Protein AF-A0A816HDE4-F1 (afdb_monomer)

Mean predicted aligned error: 4.44 Å

Organism: Adineta ricciae (NCBI:txid249248)

Nearest PDB structures (foldseek):
  5jp0-assembly2_B  TM=9.283E-01  e=1.964E-22  Bacteroides ovatus
  8va3-assembly1_A  TM=9.161E-01  e=1.238E-22  metagenome
  8xrv-assembly1_B  TM=8.661E-01  e=8.991E-16  Cellulosimicrobium
  5z87-assembly1_B  TM=8.320E-01  e=1.511E-15  Aurantiacibacter marinus
  8xrt-assembly2_B  TM=8.459E-01  e=3.800E-15  Cellulosimicrobium

Sequence (309 aa):
MLEYFLPPFEESVRAGAVSVMINSGEVNGIPGHANYHLLTEVLKEQYGFQGFTVSDWEDIKRLHERDQTAETPKEAVRQAVMAGVDMSMVPFDYSFYNLTLQCVNDNIIPISRIDDAVRRILRVKFALGLFDGNTAWPDTSAIETFNKSEYHQTNLRAACEGITLLKNQNDVLPLDVNQITETKKLVITGPTSNVLTSLNGGWSYTWQGNDQSIYPQNLITKTILESFRTRLGSSKIDYYNSSTFNQLLDLDNLLNAVQNAGYIIVCLGEQAYTETPGNIDDLTLDEAQLQLVEAIRNRTQVPIITVLV

Foldseek 3Di:
DVPPPCPVVLVCQVVPDAEAEFDLDDDPLHGRLLALCVQPVVNCNVSVRLAAYEYPEQSLQCCVVPSVVAVDSLSSLLSRLNSGHLYYHYPPDPVSVVSVVVCPVVVSDPVVSNVSSVNNHVVVCVVQVCVVPPRVDDDPCCVVVPPDPVVVVVVVVVVVVPDDDPDQPPNCPPPPLVLQDLQAAEEEEEAQQFAVLQVVAAPCPDRQSQDRPPPDPPDPDGGNQRVCCVPNNPSRYHYDHQAHQAGGHDCPVVLVNLARHSAYEYEHEDGHGHDPVPDDPDPDGHVRSVVSVVSSVVRYPHYYHYHYD

Radius of gyration: 26.47 Å; Cα contacts (8 Å, |Δi|>4): 437; chains: 1; bounding box: 59×47×69 Å

Structure (mmCIF, N/CA/C/O backbone):
data_AF-A0A816HDE4-F1
#
_entry.id   AF-A0A816HDE4-F1
#
loop_
_atom_site.group_PDB
_atom_site.id
_atom_site.type_symbol
_atom_site.label_atom_id
_atom_site.label_alt_id
_atom_site.label_comp_id
_atom_site.label_asym_id
_atom_site.label_entity_id
_atom_site.label_seq_id
_atom_site.pdbx_PDB_ins_code
_atom_site.Cartn_x
_atom_site.Cartn_y
_atom_site.Cartn_z
_atom_site.occupancy
_atom_site.B_iso_or_equiv
_atom_site.auth_seq_id
_atom_site.auth_comp_id
_atom_site.auth_asym_id
_atom_site.auth_atom_id
_atom_site.pdbx_PDB_model_num
ATOM 1 N N . MET A 1 1 ? -6.998 -9.972 -19.128 1.00 88.19 1 MET A N 1
ATOM 2 C CA . MET A 1 1 ? -6.039 -8.847 -19.196 1.00 88.19 1 MET A CA 1
ATOM 3 C C . MET A 1 1 ? -6.709 -7.569 -19.694 1.00 88.19 1 MET A C 1
ATOM 5 O O . MET A 1 1 ? -6.961 -6.703 -18.869 1.00 88.19 1 MET A O 1
ATOM 9 N N . LEU A 1 2 ? -7.069 -7.478 -20.984 1.00 87.50 2 LEU A N 1
ATOM 10 C CA . LEU A 1 2 ? -7.605 -6.249 -21.599 1.00 87.50 2 LEU A CA 1
ATOM 11 C C . LEU A 1 2 ? -8.914 -5.731 -20.975 1.00 87.50 2 LEU A C 1
ATOM 13 O O . LEU A 1 2 ? -9.066 -4.532 -20.818 1.00 87.50 2 LEU A O 1
ATOM 17 N N . GLU A 1 3 ? -9.839 -6.619 -20.601 1.00 90.94 3 GLU A N 1
ATOM 18 C CA . GLU A 1 3 ? -11.172 -6.224 -20.105 1.00 90.94 3 GLU A CA 1
ATOM 19 C C . GLU A 1 3 ? -11.189 -5.792 -18.629 1.00 90.94 3 GLU A C 1
ATOM 21 O O . GLU A 1 3 ? -11.984 -4.942 -18.251 1.00 90.94 3 GLU A O 1
ATOM 26 N N . TYR A 1 4 ? -10.308 -6.353 -17.794 1.00 92.50 4 TYR A N 1
ATOM 27 C CA . TYR A 1 4 ? -10.382 -6.194 -16.333 1.00 92.50 4 TYR A CA 1
ATOM 28 C C . TYR A 1 4 ? -9.229 -5.383 -15.736 1.00 92.50 4 TYR A C 1
ATOM 30 O O . TYR A 1 4 ? -9.441 -4.645 -14.781 1.00 92.50 4 TYR A O 1
ATOM 38 N N . PHE A 1 5 ? -8.012 -5.510 -16.275 1.00 93.50 5 PHE A N 1
ATOM 39 C CA . PHE A 1 5 ? -6.812 -4.943 -15.644 1.00 93.50 5 PHE A CA 1
ATOM 40 C C . PHE A 1 5 ? -6.283 -3.703 -16.360 1.00 93.50 5 PHE A C 1
ATOM 42 O O . PHE A 1 5 ? -5.807 -2.784 -15.703 1.00 93.50 5 PHE A O 1
ATOM 49 N N . LEU A 1 6 ? -6.361 -3.659 -17.693 1.00 95.25 6 LEU A N 1
ATOM 50 C CA . LEU A 1 6 ? -5.857 -2.526 -18.473 1.00 95.25 6 LEU A CA 1
ATOM 51 C C . LEU A 1 6 ? -6.779 -1.296 -18.591 1.00 95.25 6 LEU A C 1
ATOM 53 O O . LEU A 1 6 ? -6.216 -0.227 -18.829 1.00 95.25 6 LEU A O 1
ATOM 57 N N . PRO A 1 7 ? -8.118 -1.350 -18.398 1.00 97.31 7 PRO A N 1
ATOM 58 C CA . PRO A 1 7 ? -8.947 -0.155 -18.577 1.00 97.31 7 PRO A CA 1
ATOM 59 C C . PRO A 1 7 ? -8.509 1.054 -17.728 1.00 97.31 7 PRO A C 1
ATOM 61 O O . PRO A 1 7 ? -8.429 2.150 -18.279 1.00 97.31 7 PRO A O 1
ATOM 64 N N . PRO A 1 8 ? -8.121 0.906 -16.441 1.00 97.56 8 PRO A N 1
ATOM 65 C CA . PRO A 1 8 ? -7.603 2.037 -15.667 1.00 97.56 8 PRO A CA 1
ATOM 66 C C . PRO A 1 8 ? -6.312 2.647 -16.239 1.00 97.56 8 PRO A C 1
ATOM 68 O O . PRO A 1 8 ? -6.097 3.854 -16.117 1.00 97.56 8 PRO A O 1
ATOM 71 N N . PHE A 1 9 ? -5.455 1.844 -16.880 1.00 97.19 9 PHE A N 1
ATOM 72 C CA . PHE A 1 9 ? -4.230 2.330 -17.521 1.00 97.19 9 PHE A CA 1
ATOM 73 C C . PHE A 1 9 ? -4.543 3.099 -18.802 1.00 97.19 9 PHE A C 1
ATOM 75 O O . PHE A 1 9 ? -3.989 4.176 -19.007 1.00 97.19 9 PHE A O 1
ATOM 82 N N . GLU A 1 10 ? -5.451 2.588 -19.636 1.00 97.75 10 GLU A N 1
ATOM 83 C CA . GLU A 1 10 ? -5.907 3.291 -20.838 1.00 97.75 10 GLU A CA 1
ATOM 84 C C . GLU A 1 10 ? -6.499 4.662 -20.490 1.00 97.75 10 GLU A C 1
ATOM 86 O O . GLU A 1 10 ? -6.111 5.675 -21.073 1.00 97.75 10 GLU A O 1
ATOM 91 N N . GLU A 1 11 ? -7.379 4.715 -19.487 1.00 98.19 11 GLU A N 1
ATOM 92 C CA . GLU A 1 11 ? -7.981 5.971 -19.036 1.00 98.19 11 GLU A CA 1
ATOM 93 C C . GLU A 1 11 ? -6.944 6.926 -18.430 1.00 98.19 11 GLU A C 1
ATOM 95 O O . GLU A 1 11 ? -6.992 8.128 -18.685 1.00 98.19 11 GLU A O 1
ATOM 100 N N . SER A 1 12 ? -5.942 6.411 -17.712 1.00 97.94 12 SER A N 1
ATOM 101 C CA . SER A 1 12 ? -4.837 7.232 -17.196 1.00 97.94 12 SER A CA 1
ATOM 102 C C . SER A 1 12 ? -3.991 7.832 -18.324 1.00 97.94 12 SER A C 1
ATOM 104 O O . SER A 1 12 ? -3.610 9.002 -18.263 1.00 97.94 12 SER A O 1
ATOM 106 N N . VAL A 1 13 ? -3.728 7.064 -19.387 1.00 98.06 13 VAL A N 1
ATOM 107 C CA . VAL A 1 13 ? -3.036 7.566 -20.584 1.00 98.06 13 VAL A CA 1
ATOM 108 C C . VAL A 1 13 ? -3.870 8.649 -21.267 1.00 98.06 13 VAL A C 1
ATOM 110 O O . VAL A 1 13 ? -3.335 9.716 -21.572 1.00 98.06 13 VAL A O 1
ATOM 113 N N . ARG A 1 14 ? -5.179 8.427 -21.446 1.00 97.75 14 ARG A N 1
ATOM 114 C CA . ARG A 1 14 ? -6.107 9.423 -22.012 1.00 97.75 14 ARG A CA 1
ATOM 115 C C . ARG A 1 14 ? -6.182 10.697 -21.167 1.00 97.75 14 ARG A C 1
ATOM 117 O O . ARG A 1 14 ? -6.276 11.786 -21.726 1.00 97.75 14 ARG A O 1
ATOM 124 N N . ALA A 1 15 ? -6.089 10.573 -19.843 1.00 98.19 15 ALA A N 1
ATOM 125 C CA . ALA A 1 15 ? -6.053 11.693 -18.905 1.00 98.19 15 ALA A CA 1
ATOM 126 C C . ALA A 1 15 ? -4.708 12.449 -18.889 1.00 98.19 15 ALA A C 1
ATOM 128 O O . ALA A 1 15 ? -4.612 13.507 -18.269 1.00 98.19 15 ALA A O 1
ATOM 129 N N . GLY A 1 16 ? -3.679 11.944 -19.580 1.00 97.12 16 GLY A N 1
ATOM 130 C CA . GLY A 1 16 ? -2.384 12.609 -19.715 1.00 97.12 16 GLY A CA 1
ATOM 131 C C . GLY A 1 16 ? -1.327 12.165 -18.705 1.00 97.12 16 GLY A C 1
ATOM 132 O O . GLY A 1 16 ? -0.420 12.942 -18.406 1.00 97.12 16 GLY A O 1
ATOM 133 N N . ALA A 1 17 ? -1.406 10.934 -18.185 1.00 97.88 17 ALA A N 1
ATOM 134 C CA . ALA A 1 17 ? -0.322 10.356 -17.394 1.00 97.88 17 ALA A CA 1
ATOM 135 C C . ALA A 1 17 ? 1.020 10.452 -18.146 1.00 97.88 17 ALA A C 1
ATOM 137 O O . ALA A 1 17 ? 1.105 10.202 -19.350 1.00 97.88 17 ALA A O 1
ATOM 138 N N . VAL A 1 18 ? 2.082 10.823 -17.425 1.00 97.56 18 VAL A N 1
ATOM 139 C CA . VAL A 1 18 ? 3.405 11.118 -18.011 1.00 97.56 18 VAL A CA 1
ATOM 140 C C . VAL A 1 18 ? 4.436 10.011 -17.786 1.00 97.56 18 VAL A C 1
ATOM 142 O O . VAL A 1 18 ? 5.464 9.980 -18.464 1.00 97.56 18 VAL A O 1
ATOM 145 N N . SER A 1 19 ? 4.162 9.081 -16.875 1.00 98.12 19 SER A N 1
ATOM 146 C CA . SER A 1 19 ? 4.988 7.903 -16.628 1.00 98.12 19 SER A CA 1
ATOM 147 C C . SER A 1 19 ? 4.126 6.687 -16.298 1.00 98.12 19 SER A C 1
ATOM 149 O O . SER A 1 19 ? 3.006 6.822 -15.806 1.00 98.12 19 SER A O 1
ATOM 151 N N . VAL A 1 20 ? 4.656 5.497 -16.584 1.00 98.44 20 VAL A N 1
ATOM 152 C CA . VAL A 1 20 ? 4.061 4.210 -16.196 1.00 98.44 20 VAL A CA 1
ATOM 153 C C . VAL A 1 20 ? 5.155 3.339 -15.592 1.00 98.44 20 VAL A C 1
ATOM 155 O O . VAL A 1 20 ? 6.203 3.150 -16.210 1.00 98.44 20 VAL A O 1
ATOM 158 N N . MET A 1 21 ? 4.915 2.819 -14.391 1.00 98.44 21 MET A N 1
ATOM 159 C CA . MET A 1 21 ? 5.783 1.828 -13.759 1.00 98.44 21 MET A CA 1
ATOM 160 C C . MET A 1 21 ? 5.352 0.422 -14.173 1.00 98.44 21 MET A C 1
ATOM 162 O O . MET A 1 21 ? 4.159 0.133 -14.273 1.00 98.44 21 MET A O 1
ATOM 166 N N . ILE A 1 22 ? 6.326 -0.433 -14.459 1.00 98.31 22 ILE A N 1
ATOM 167 C CA . ILE A 1 22 ? 6.086 -1.771 -15.001 1.00 98.31 22 ILE A CA 1
ATOM 168 C C . ILE A 1 22 ? 5.953 -2.781 -13.862 1.00 98.31 22 ILE A C 1
ATOM 170 O O . ILE A 1 22 ? 6.808 -2.827 -12.988 1.00 98.31 22 ILE A O 1
ATOM 174 N N . ASN A 1 23 ? 4.912 -3.616 -13.921 1.00 96.62 23 ASN A N 1
ATOM 175 C CA . ASN A 1 23 ? 4.665 -4.710 -12.978 1.00 96.62 23 ASN A CA 1
ATOM 176 C C . ASN A 1 23 ? 5.865 -5.675 -12.875 1.00 96.62 23 ASN A C 1
ATOM 178 O O . ASN A 1 23 ? 6.261 -6.248 -13.890 1.00 96.62 23 ASN A O 1
ATOM 182 N N . SER A 1 24 ? 6.365 -5.917 -11.657 1.00 97.25 24 SER A N 1
ATOM 183 C CA . SER A 1 24 ? 7.424 -6.895 -11.359 1.00 97.25 24 SER A CA 1
ATOM 184 C C . SER A 1 24 ? 7.050 -8.351 -11.621 1.00 97.25 24 SER A C 1
ATOM 186 O O . SER A 1 24 ? 7.939 -9.196 -11.687 1.00 97.25 24 SER A O 1
ATOM 188 N N . GLY A 1 25 ? 5.758 -8.674 -11.690 1.00 96.31 25 GLY A N 1
ATOM 189 C CA . GLY A 1 25 ? 5.272 -10.030 -11.936 1.00 96.31 25 GLY A CA 1
ATOM 190 C C . GLY A 1 25 ? 5.308 -10.445 -13.412 1.00 96.31 25 GLY A C 1
ATOM 191 O O . GLY A 1 25 ? 5.823 -9.742 -14.284 1.00 96.31 25 GLY A O 1
ATOM 192 N N . GLU A 1 26 ? 4.699 -11.592 -13.703 1.00 95.88 26 GLU A N 1
ATOM 193 C CA . GLU A 1 26 ? 4.562 -12.126 -15.059 1.00 95.88 26 GLU A CA 1
ATOM 194 C C . GLU A 1 26 ? 3.102 -12.257 -15.500 1.00 95.88 26 GLU A C 1
ATOM 196 O O . GLU A 1 26 ? 2.179 -12.373 -14.693 1.00 95.88 26 GLU A O 1
ATOM 201 N N . VAL A 1 27 ? 2.892 -12.253 -16.815 1.00 95.69 27 VAL A N 1
ATOM 202 C CA . VAL A 1 27 ? 1.591 -12.497 -17.443 1.00 95.69 27 VAL A CA 1
ATOM 203 C C . VAL A 1 27 ? 1.762 -13.648 -18.422 1.00 95.69 27 VAL A C 1
ATOM 205 O O . VAL A 1 27 ? 2.458 -13.507 -19.424 1.00 95.69 27 VAL A O 1
ATOM 208 N N . ASN A 1 28 ? 1.131 -14.788 -18.127 1.00 94.12 28 ASN A N 1
ATOM 209 C CA . ASN A 1 28 ? 1.257 -16.032 -18.898 1.00 94.12 28 ASN A CA 1
ATOM 210 C C . ASN A 1 28 ? 2.722 -16.472 -19.106 1.00 94.12 28 ASN A C 1
ATOM 212 O O . ASN A 1 28 ? 3.104 -16.834 -20.218 1.00 94.12 28 ASN A O 1
ATOM 216 N N . GLY A 1 29 ? 3.543 -16.412 -18.050 1.00 95.19 29 GLY A N 1
ATOM 217 C CA . GLY A 1 29 ? 4.958 -16.801 -18.103 1.00 95.19 29 GLY A CA 1
ATOM 218 C C . GLY A 1 29 ? 5.892 -15.769 -18.748 1.00 95.19 29 GLY A C 1
ATOM 219 O O . GLY A 1 29 ? 7.053 -16.077 -19.003 1.00 95.19 29 GLY A O 1
ATOM 220 N N . ILE A 1 30 ? 5.398 -14.565 -19.071 1.00 97.88 30 ILE A N 1
ATOM 221 C CA . ILE A 1 30 ? 6.212 -13.473 -19.622 1.00 97.88 30 ILE A CA 1
ATOM 222 C C . ILE A 1 30 ? 6.342 -12.374 -18.560 1.00 97.88 30 ILE A C 1
ATOM 224 O O . ILE A 1 30 ? 5.340 -11.698 -18.284 1.00 97.88 30 ILE A O 1
ATOM 228 N N . PRO A 1 31 ? 7.541 -12.151 -17.989 1.00 98.25 31 PRO A N 1
ATOM 229 C CA . PRO A 1 31 ? 7.791 -11.050 -17.063 1.00 98.25 31 PRO A CA 1
ATOM 230 C C . PRO A 1 31 ? 7.394 -9.701 -17.664 1.00 98.25 31 PRO A C 1
ATOM 232 O O . PRO A 1 31 ? 7.650 -9.449 -18.846 1.00 98.25 31 PRO A O 1
ATOM 235 N N . GLY A 1 32 ? 6.800 -8.814 -16.860 1.00 97.81 32 GLY A N 1
ATOM 236 C CA . GLY A 1 32 ? 6.313 -7.508 -17.319 1.00 97.81 32 GLY A CA 1
ATOM 237 C C . GLY A 1 32 ? 7.379 -6.706 -18.067 1.00 97.81 32 GLY A C 1
ATOM 238 O O . GLY A 1 32 ? 7.115 -6.160 -19.137 1.00 97.81 32 GLY A O 1
ATOM 239 N N . HIS A 1 33 ? 8.613 -6.726 -17.565 1.00 98.44 33 HIS A N 1
ATOM 240 C CA . HIS A 1 33 ? 9.750 -6.005 -18.140 1.00 98.44 33 HIS A CA 1
ATOM 241 C C . HIS A 1 33 ? 10.260 -6.591 -19.455 1.00 98.44 33 HIS A C 1
ATOM 243 O O . HIS A 1 33 ? 10.929 -5.874 -20.185 1.00 98.44 33 HIS A O 1
ATOM 249 N N . ALA A 1 34 ? 9.920 -7.836 -19.797 1.00 98.44 34 ALA A N 1
ATOM 250 C CA . ALA A 1 34 ? 10.225 -8.453 -21.092 1.00 98.44 34 ALA A CA 1
ATOM 251 C C . ALA A 1 34 ? 9.009 -8.477 -22.045 1.00 98.44 34 ALA A C 1
ATOM 253 O O . ALA A 1 34 ? 9.104 -8.957 -23.177 1.00 98.44 34 ALA A O 1
ATOM 254 N N . ASN A 1 35 ? 7.853 -7.960 -21.615 1.00 98.44 35 ASN A N 1
ATOM 255 C CA . ASN A 1 35 ? 6.593 -8.101 -22.338 1.00 98.44 35 ASN A CA 1
ATOM 256 C C . ASN A 1 35 ? 6.396 -7.002 -23.398 1.00 98.44 35 ASN A C 1
ATOM 258 O O . ASN A 1 35 ? 5.719 -5.998 -23.167 1.00 98.44 35 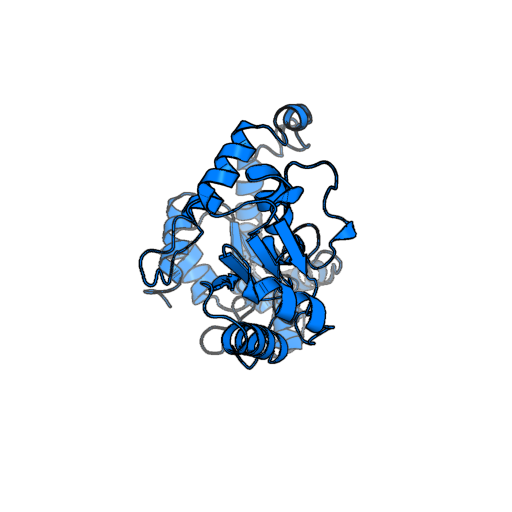ASN A O 1
ATOM 262 N N . TYR A 1 36 ? 6.971 -7.209 -24.588 1.00 98.62 36 TYR A N 1
ATOM 263 C CA . TYR A 1 36 ? 6.856 -6.280 -25.723 1.00 98.62 36 TYR A CA 1
ATOM 264 C C . TYR A 1 36 ? 5.406 -5.963 -26.110 1.00 98.62 36 TYR A C 1
ATOM 266 O O . TYR A 1 36 ? 5.081 -4.809 -26.389 1.00 98.62 36 TYR A O 1
ATOM 274 N N . HIS A 1 37 ? 4.530 -6.969 -26.074 1.00 98.06 37 HIS A N 1
ATOM 275 C CA . HIS A 1 37 ? 3.120 -6.799 -26.408 1.00 98.06 37 HIS A CA 1
ATOM 276 C C . HIS A 1 37 ? 2.456 -5.755 -25.503 1.00 98.06 37 HIS A C 1
ATOM 278 O O . HIS A 1 37 ? 1.853 -4.800 -25.982 1.00 98.06 37 HIS A O 1
ATOM 284 N N . LEU A 1 38 ? 2.611 -5.877 -24.181 1.00 98.00 38 LEU A N 1
ATOM 285 C CA . LEU A 1 38 ? 1.987 -4.935 -23.250 1.00 98.00 38 LEU A CA 1
ATOM 286 C C . LEU A 1 38 ? 2.665 -3.559 -23.262 1.00 98.00 38 LEU A C 1
ATOM 288 O O . LEU A 1 38 ? 1.978 -2.538 -23.242 1.00 98.00 38 LEU A O 1
ATOM 292 N N . LEU A 1 39 ? 3.999 -3.520 -23.290 1.00 98.50 39 LEU A N 1
ATOM 293 C CA . LEU A 1 39 ? 4.752 -2.271 -23.152 1.00 98.50 39 LEU A CA 1
ATOM 294 C C . LEU A 1 39 ? 4.795 -1.439 -24.435 1.00 98.50 39 LEU A C 1
ATOM 296 O O . LEU A 1 39 ? 4.765 -0.209 -24.363 1.00 98.50 39 LEU A O 1
ATOM 300 N N . THR A 1 40 ? 4.888 -2.082 -25.596 1.00 98.69 40 THR A N 1
ATOM 301 C CA . THR A 1 40 ? 5.007 -1.392 -26.881 1.00 98.69 40 THR A CA 1
ATOM 302 C C . THR A 1 40 ? 3.691 -1.424 -27.644 1.00 98.69 40 THR A C 1
ATOM 304 O O . THR A 1 40 ? 3.096 -0.362 -27.828 1.00 98.69 40 THR A O 1
ATOM 307 N N . GLU A 1 41 ? 3.196 -2.603 -28.022 1.00 98.50 41 GLU A N 1
ATOM 308 C CA . GLU A 1 41 ? 2.017 -2.710 -28.899 1.00 98.50 41 GLU A CA 1
ATOM 309 C C . GLU A 1 41 ? 0.752 -2.153 -28.226 1.00 98.50 41 GLU A C 1
ATOM 311 O O . GLU A 1 41 ? 0.003 -1.386 -28.826 1.00 98.50 41 GLU A O 1
ATOM 316 N N . VAL A 1 42 ? 0.525 -2.469 -26.949 1.00 98.25 42 VAL A N 1
ATOM 317 C CA . VAL A 1 42 ? -0.660 -1.990 -26.226 1.00 98.25 42 VAL A CA 1
ATOM 318 C C . VAL A 1 42 ? -0.441 -0.579 -25.675 1.00 98.25 42 VAL A C 1
ATOM 320 O O . VAL A 1 42 ? -1.145 0.355 -26.053 1.00 98.25 42 VAL A O 1
ATOM 323 N N . LEU A 1 43 ? 0.537 -0.383 -24.786 1.00 98.44 43 LEU A N 1
ATOM 324 C CA . LEU A 1 43 ? 0.690 0.898 -24.092 1.00 98.44 43 LEU A CA 1
ATOM 325 C C . LEU A 1 43 ? 1.109 2.039 -25.035 1.00 98.44 43 LEU A C 1
ATOM 327 O O . LEU A 1 43 ? 0.492 3.106 -25.036 1.00 98.44 43 LEU A O 1
ATOM 331 N N . LYS A 1 44 ? 2.176 1.853 -25.818 1.00 98.44 44 LYS A N 1
ATOM 332 C CA . LYS A 1 44 ? 2.756 2.936 -26.628 1.00 98.44 44 LYS A CA 1
ATOM 333 C C . LYS A 1 44 ? 2.029 3.132 -27.952 1.00 98.44 44 LYS A C 1
ATOM 335 O O . LYS A 1 44 ? 1.837 4.281 -28.347 1.00 98.44 44 LYS A O 1
ATOM 340 N N . GLU A 1 45 ? 1.655 2.050 -28.625 1.00 98.44 45 GLU A N 1
ATOM 341 C CA . GLU A 1 45 ? 1.049 2.104 -29.957 1.00 98.44 45 GLU A CA 1
ATOM 342 C C . GLU A 1 45 ? -0.476 2.201 -29.875 1.00 98.44 45 GLU A C 1
ATOM 344 O O . GLU A 1 45 ? -1.034 3.216 -30.291 1.00 98.44 45 GLU A O 1
ATOM 349 N N . GLN A 1 46 ? -1.155 1.209 -29.290 1.00 98.12 46 GLN A N 1
ATOM 350 C CA . GLN A 1 46 ? -2.620 1.175 -29.237 1.00 98.12 46 GLN A CA 1
ATOM 351 C C . GLN A 1 46 ? -3.208 2.306 -28.380 1.00 98.12 46 GLN A C 1
ATOM 353 O O . GLN A 1 46 ? -4.123 2.994 -28.829 1.00 98.12 46 GLN A O 1
ATOM 358 N N . TYR A 1 47 ? -2.697 2.525 -27.164 1.00 98.19 47 TYR A N 1
ATOM 359 C CA . TYR A 1 47 ? -3.166 3.611 -26.289 1.00 98.19 47 TYR A CA 1
ATOM 360 C C . TYR A 1 47 ? -2.498 4.956 -26.587 1.00 98.19 47 TYR A C 1
ATOM 362 O O . TYR A 1 47 ? -2.909 5.985 -26.052 1.00 98.19 47 TYR A O 1
ATOM 370 N N . GLY A 1 48 ? -1.474 4.973 -27.444 1.00 98.12 48 GLY A N 1
ATOM 371 C CA . GLY A 1 48 ? -0.791 6.197 -27.843 1.00 98.12 48 GLY A CA 1
ATOM 372 C C . GLY A 1 48 ? -0.012 6.869 -26.711 1.00 98.12 48 GLY A C 1
ATOM 373 O O . GLY A 1 48 ? 0.194 8.083 -26.767 1.00 98.12 48 GLY A O 1
ATOM 374 N N . PHE A 1 49 ? 0.430 6.129 -25.686 1.00 98.62 49 PHE A N 1
ATOM 375 C CA . PHE A 1 49 ? 1.153 6.697 -24.549 1.00 98.62 49 PHE A CA 1
ATOM 376 C C . PHE A 1 49 ? 2.414 7.453 -24.989 1.00 98.62 49 PHE A C 1
ATOM 378 O O . PHE A 1 49 ? 3.330 6.899 -25.606 1.00 98.62 49 PHE A O 1
ATOM 385 N N . GLN A 1 50 ? 2.472 8.740 -24.640 1.00 97.56 50 GLN A N 1
ATOM 386 C CA . GLN A 1 50 ? 3.544 9.659 -25.037 1.00 97.56 50 GLN A CA 1
ATOM 387 C C . GLN A 1 50 ? 4.605 9.891 -23.951 1.00 97.56 50 GLN A C 1
ATOM 389 O O . GLN A 1 50 ? 5.631 10.516 -24.236 1.00 97.56 50 GLN A O 1
ATOM 394 N N . GLY A 1 51 ? 4.361 9.415 -22.728 1.00 98.31 51 GLY A N 1
ATOM 395 C CA . GLY A 1 51 ? 5.317 9.460 -21.627 1.00 98.31 51 GLY A CA 1
ATOM 396 C C . GLY A 1 51 ? 6.410 8.398 -21.749 1.00 98.31 51 GLY A C 1
ATOM 397 O O . GLY A 1 51 ? 6.648 7.840 -22.829 1.00 98.31 51 GLY A O 1
ATOM 398 N N . PHE A 1 52 ? 7.075 8.111 -20.631 1.00 98.81 52 PHE A N 1
ATOM 399 C CA . PHE A 1 52 ? 8.098 7.068 -20.544 1.00 98.81 52 PHE A CA 1
ATOM 400 C C . PHE A 1 52 ? 7.704 5.974 -19.549 1.00 98.81 52 PHE A C 1
ATOM 402 O O . PHE A 1 52 ? 7.012 6.214 -18.561 1.00 98.81 52 PHE A O 1
ATOM 409 N N . THR A 1 53 ? 8.154 4.759 -19.819 1.00 98.75 53 THR A N 1
ATOM 410 C CA . THR A 1 53 ? 8.036 3.628 -18.903 1.00 98.75 53 THR A CA 1
ATOM 411 C C . THR A 1 53 ? 9.259 3.554 -17.999 1.00 98.75 53 THR A C 1
ATOM 413 O O . THR A 1 53 ? 10.389 3.792 -18.435 1.00 98.75 53 THR A O 1
ATOM 416 N N . VAL A 1 54 ? 9.047 3.216 -16.736 1.00 98.62 54 VAL A N 1
ATOM 417 C CA . VAL A 1 54 ? 10.115 2.993 -15.763 1.00 98.62 54 VAL A CA 1
ATOM 418 C C . VAL A 1 54 ? 9.985 1.585 -15.201 1.00 98.62 54 VAL A C 1
ATOM 420 O O . VAL A 1 54 ? 8.873 1.120 -14.947 1.00 98.62 54 VAL A O 1
ATOM 423 N N . SER A 1 55 ? 11.101 0.875 -15.046 1.00 98.06 55 SER A N 1
ATOM 424 C CA . SER A 1 55 ? 11.070 -0.392 -14.317 1.00 98.06 55 SER A CA 1
ATOM 425 C C . SER A 1 55 ? 10.660 -0.141 -12.864 1.00 98.06 55 SER A C 1
ATOM 427 O O . SER A 1 55 ? 10.982 0.908 -12.311 1.00 98.06 55 SER A O 1
ATOM 429 N N . ASP A 1 56 ? 10.015 -1.108 -12.223 1.00 96.69 56 ASP A N 1
ATOM 430 C CA . ASP A 1 56 ? 10.042 -1.182 -10.763 1.00 96.69 56 ASP A CA 1
ATOM 431 C C . ASP A 1 56 ? 11.437 -1.655 -10.269 1.00 96.69 56 ASP A C 1
ATOM 433 O O . ASP A 1 56 ? 12.380 -1.817 -11.068 1.00 96.69 56 ASP A O 1
ATOM 437 N N . TRP A 1 57 ? 11.603 -1.779 -8.954 1.00 94.00 57 TRP A N 1
ATOM 438 C CA . TRP A 1 57 ? 12.874 -1.884 -8.245 1.00 94.00 57 TRP A CA 1
ATOM 439 C C . TRP A 1 57 ? 13.723 -3.074 -8.704 1.00 94.00 57 TRP A C 1
ATOM 441 O O . TRP A 1 57 ? 13.463 -4.233 -8.373 1.00 94.00 57 TRP A O 1
ATOM 451 N N . GLU A 1 58 ? 14.798 -2.764 -9.437 1.00 94.00 58 GLU A N 1
ATOM 452 C CA . GLU A 1 58 ? 15.786 -3.722 -9.942 1.00 94.00 58 GLU A CA 1
ATOM 453 C C . GLU A 1 58 ? 15.241 -4.833 -10.859 1.00 94.00 58 GLU A C 1
ATOM 455 O O . GLU A 1 58 ? 15.922 -5.825 -11.120 1.00 94.00 58 GLU A O 1
ATOM 460 N N . ASP A 1 59 ? 14.041 -4.696 -11.414 1.00 96.00 59 ASP A N 1
ATOM 461 C CA . ASP A 1 59 ? 13.426 -5.817 -12.133 1.00 96.00 59 ASP A CA 1
ATOM 462 C C . ASP A 1 59 ? 14.135 -6.205 -13.437 1.00 96.00 59 ASP A C 1
ATOM 464 O O . ASP A 1 59 ? 14.039 -7.351 -13.870 1.00 96.00 59 ASP A O 1
ATOM 468 N N . ILE A 1 60 ? 14.931 -5.312 -14.039 1.00 96.88 60 ILE A N 1
ATOM 469 C CA . ILE A 1 60 ? 15.727 -5.681 -15.220 1.00 96.88 60 ILE A CA 1
ATOM 470 C C . ILE A 1 60 ? 16.731 -6.783 -14.868 1.00 96.88 60 ILE A C 1
ATOM 472 O O . ILE A 1 60 ? 16.835 -7.749 -15.613 1.00 96.88 60 ILE A O 1
ATOM 476 N N . LYS A 1 61 ? 17.441 -6.709 -13.732 1.00 94.62 61 LYS A N 1
ATOM 477 C CA . LYS A 1 61 ? 18.363 -7.795 -13.342 1.00 94.62 61 LYS A CA 1
ATOM 478 C C . LYS A 1 61 ? 17.612 -9.070 -12.939 1.00 94.62 61 LYS A C 1
ATOM 480 O O . LYS A 1 61 ? 18.120 -10.170 -13.151 1.00 94.62 61 LYS A O 1
ATOM 485 N N . ARG A 1 62 ? 16.379 -8.943 -12.436 1.00 95.50 62 ARG A N 1
ATOM 486 C CA . ARG A 1 62 ? 15.547 -10.084 -12.025 1.00 95.50 62 ARG A CA 1
ATOM 487 C C . ARG A 1 62 ? 15.095 -10.956 -13.194 1.00 95.50 62 ARG A C 1
ATOM 489 O O . ARG A 1 62 ? 14.909 -12.149 -12.973 1.00 95.50 62 ARG A O 1
ATOM 496 N N . LEU A 1 63 ? 15.060 -10.437 -14.426 1.00 97.94 63 LEU A N 1
ATOM 497 C CA . LEU A 1 63 ? 14.884 -11.272 -15.626 1.00 97.94 63 LEU A CA 1
ATOM 498 C C . LEU A 1 63 ? 15.934 -12.397 -15.713 1.00 97.94 63 LEU A C 1
ATOM 500 O O . LEU A 1 63 ? 15.641 -13.491 -16.193 1.00 97.94 63 LEU A O 1
ATOM 504 N N . HIS A 1 64 ? 17.153 -12.132 -15.229 1.00 97.25 64 HIS A N 1
ATOM 505 C CA . HIS A 1 64 ? 18.223 -13.121 -15.123 1.00 97.25 64 HIS A CA 1
ATOM 506 C C . HIS A 1 64 ? 18.187 -13.872 -13.783 1.00 97.25 64 HIS A C 1
ATOM 508 O O . HIS A 1 64 ? 18.179 -15.099 -13.764 1.00 97.25 64 HIS A O 1
ATOM 514 N N . GLU A 1 65 ? 18.160 -13.143 -12.663 1.00 96.00 65 GLU A N 1
ATOM 515 C CA . GLU A 1 65 ? 18.369 -13.722 -11.326 1.00 96.00 65 GLU A CA 1
ATOM 516 C C . GLU A 1 65 ? 17.161 -14.503 -10.786 1.00 96.00 65 GLU A C 1
ATOM 518 O O . GLU A 1 65 ? 17.343 -15.491 -10.076 1.00 96.00 65 GLU A O 1
ATOM 523 N N . ARG A 1 66 ? 15.938 -14.051 -11.092 1.00 96.50 66 ARG A N 1
ATOM 524 C CA . ARG A 1 66 ? 14.685 -14.576 -10.528 1.00 96.50 66 ARG A CA 1
ATOM 525 C C . ARG A 1 66 ? 13.870 -15.335 -11.568 1.00 96.50 66 ARG A C 1
ATOM 527 O O . ARG A 1 66 ? 13.502 -16.478 -11.329 1.00 96.50 66 ARG A O 1
ATOM 534 N N . ASP A 1 67 ? 13.603 -14.702 -12.708 1.00 97.00 67 ASP A N 1
ATOM 535 C CA . ASP A 1 67 ? 12.678 -15.231 -13.720 1.00 97.00 67 ASP A CA 1
ATOM 536 C C . ASP A 1 67 ? 13.359 -16.220 -14.672 1.00 97.00 67 ASP A C 1
ATOM 538 O O . ASP A 1 67 ? 12.689 -16.980 -15.365 1.00 97.00 67 ASP A O 1
ATOM 542 N N . GLN A 1 68 ? 14.697 -16.200 -14.725 1.00 96.69 68 GLN A N 1
ATOM 543 C CA . GLN A 1 68 ? 15.526 -17.064 -15.574 1.00 96.69 68 GLN A CA 1
ATOM 544 C C . GLN A 1 68 ? 15.138 -17.038 -17.067 1.00 96.69 68 GLN A C 1
ATOM 546 O O . GLN A 1 68 ? 15.355 -18.004 -17.799 1.00 96.69 68 GLN A O 1
ATOM 551 N N . THR A 1 69 ? 14.596 -15.912 -17.539 1.00 97.56 69 THR A N 1
ATOM 552 C CA . THR A 1 69 ? 14.250 -15.680 -18.953 1.00 97.56 69 THR A CA 1
ATOM 553 C C . THR A 1 69 ? 15.423 -15.116 -19.752 1.00 97.56 69 THR A C 1
ATOM 555 O O . THR A 1 69 ? 15.445 -15.203 -20.982 1.00 97.56 69 THR A O 1
ATOM 558 N N . ALA A 1 70 ? 16.432 -14.578 -19.064 1.00 98.06 70 ALA A N 1
ATOM 559 C CA . ALA A 1 70 ? 17.680 -14.111 -19.644 1.00 98.06 70 ALA A CA 1
ATOM 560 C C . ALA A 1 70 ? 18.874 -14.930 -19.134 1.00 98.06 70 ALA A C 1
ATOM 562 O O . ALA A 1 70 ? 19.118 -15.021 -17.933 1.00 98.06 70 ALA A O 1
ATOM 563 N N . GLU A 1 71 ? 19.678 -15.471 -20.052 1.00 97.62 71 GLU A N 1
ATOM 564 C CA . GLU A 1 71 ? 20.870 -16.264 -19.707 1.00 97.62 71 GLU A CA 1
ATOM 565 C C . GLU A 1 71 ? 21.958 -15.423 -19.020 1.00 97.62 71 GLU A C 1
ATOM 567 O O . GLU A 1 71 ? 22.730 -15.931 -18.212 1.00 97.62 71 GLU A O 1
ATOM 572 N N . THR A 1 72 ? 22.015 -14.122 -19.317 1.00 98.19 72 THR A N 1
ATOM 573 C CA . THR A 1 72 ? 23.001 -13.199 -18.745 1.00 98.19 72 THR A CA 1
ATOM 574 C C . THR A 1 72 ? 22.360 -11.859 -18.378 1.00 98.19 72 THR A C 1
ATOM 576 O O . THR A 1 72 ? 21.351 -11.480 -18.979 1.00 98.19 72 THR A O 1
ATOM 579 N N . PRO A 1 73 ? 22.978 -11.058 -17.488 1.00 97.06 73 PRO A N 1
ATOM 580 C CA . PRO A 1 73 ? 22.533 -9.686 -17.233 1.00 97.06 73 PRO A CA 1
ATOM 581 C C . PRO A 1 73 ? 22.485 -8.811 -18.497 1.00 97.06 73 PRO A C 1
ATOM 583 O O . PRO A 1 73 ? 21.616 -7.954 -18.636 1.00 97.06 73 PRO A O 1
ATOM 586 N N . LYS A 1 74 ? 23.391 -9.037 -19.459 1.00 98.12 74 LYS A N 1
ATOM 587 C CA . LYS A 1 74 ? 23.383 -8.330 -20.750 1.00 98.12 74 LYS A CA 1
ATOM 588 C C . LYS A 1 74 ? 22.141 -8.668 -21.572 1.00 98.12 74 LYS A C 1
ATOM 590 O O . LYS A 1 74 ? 21.520 -7.781 -22.153 1.00 98.12 74 LYS A O 1
ATOM 595 N N . GLU A 1 75 ? 21.779 -9.947 -21.597 1.00 98.56 75 GLU A N 1
ATOM 596 C CA . GLU A 1 75 ? 20.569 -10.422 -22.262 1.00 98.56 75 GLU A CA 1
ATOM 597 C C . GLU A 1 75 ? 19.308 -9.875 -21.583 1.00 98.56 75 GLU A C 1
ATOM 599 O O . GLU A 1 75 ? 18.375 -9.462 -22.266 1.00 98.56 75 GLU A O 1
ATOM 604 N N . ALA A 1 76 ? 19.311 -9.754 -20.256 1.00 98.19 76 ALA A N 1
ATOM 605 C CA . ALA A 1 76 ? 18.221 -9.130 -19.514 1.00 98.19 76 ALA A CA 1
ATOM 606 C C . ALA A 1 76 ? 18.021 -7.655 -19.906 1.00 98.19 76 ALA A C 1
ATOM 608 O O . ALA A 1 76 ? 16.903 -7.222 -20.190 1.00 98.19 76 ALA A O 1
ATOM 609 N N . VAL A 1 77 ? 19.116 -6.892 -20.019 1.00 98.25 77 VAL A N 1
ATOM 610 C CA . VAL A 1 77 ? 19.085 -5.510 -20.528 1.00 98.25 77 VAL A CA 1
ATOM 611 C C . VAL A 1 77 ? 18.538 -5.456 -21.952 1.00 98.25 77 VAL A C 1
ATOM 613 O O . VAL A 1 77 ? 17.697 -4.607 -22.250 1.00 98.25 77 VAL A O 1
ATOM 616 N N . ARG A 1 78 ? 18.973 -6.370 -22.830 1.00 98.56 78 ARG A N 1
ATOM 617 C CA . ARG A 1 78 ? 18.447 -6.462 -24.196 1.00 98.56 78 ARG A CA 1
ATOM 618 C C . ARG A 1 78 ? 16.937 -6.682 -24.192 1.00 98.56 78 ARG A C 1
ATOM 620 O O . ARG A 1 78 ? 16.234 -5.929 -24.862 1.00 98.56 78 ARG A O 1
ATOM 627 N N . GLN A 1 79 ? 16.448 -7.684 -23.463 1.00 98.62 79 GLN A N 1
ATOM 628 C CA . GLN A 1 79 ? 15.021 -7.997 -23.388 1.00 98.62 79 GLN A CA 1
ATOM 629 C C . GLN A 1 79 ? 14.216 -6.791 -22.905 1.00 98.62 79 GLN A C 1
ATOM 631 O O . GLN A 1 79 ? 13.283 -6.382 -23.590 1.00 98.62 79 GLN A O 1
ATOM 636 N N . ALA A 1 80 ? 14.637 -6.160 -21.807 1.00 98.56 80 ALA A N 1
ATOM 637 C CA . ALA A 1 80 ? 13.945 -5.012 -21.230 1.00 98.56 80 ALA A CA 1
ATOM 638 C C . ALA A 1 80 ? 13.874 -3.801 -22.175 1.00 98.56 80 ALA A C 1
ATOM 640 O O . ALA A 1 80 ? 12.798 -3.268 -22.465 1.00 98.56 80 ALA A O 1
ATOM 641 N N . VAL A 1 81 ? 15.020 -3.369 -22.705 1.00 98.62 81 VAL A N 1
ATOM 642 C CA . VAL A 1 81 ? 15.084 -2.175 -23.562 1.00 98.62 81 VAL A CA 1
ATOM 643 C C . VAL A 1 81 ? 14.331 -2.394 -24.875 1.00 98.62 81 VAL A C 1
ATOM 645 O O . VAL A 1 81 ? 13.648 -1.480 -25.348 1.00 98.62 81 VAL A O 1
ATOM 648 N N . MET A 1 82 ? 14.417 -3.600 -25.449 1.00 98.75 82 MET A N 1
ATOM 649 C CA . MET A 1 82 ? 13.696 -3.950 -26.675 1.00 98.75 82 MET A CA 1
ATOM 650 C C . MET A 1 82 ? 12.196 -4.144 -26.442 1.00 98.75 82 MET A C 1
ATOM 652 O O . MET A 1 82 ? 11.424 -3.806 -27.333 1.00 98.75 82 MET A O 1
ATOM 656 N N . ALA A 1 83 ? 11.773 -4.621 -25.264 1.00 98.75 83 ALA A N 1
ATOM 657 C CA . ALA A 1 83 ? 10.360 -4.736 -24.897 1.00 98.75 83 ALA A CA 1
ATOM 658 C C . ALA A 1 83 ? 9.675 -3.367 -24.797 1.00 98.75 83 ALA A C 1
ATOM 660 O O . ALA A 1 83 ? 8.487 -3.245 -25.086 1.00 98.75 83 ALA A O 1
ATOM 661 N N . GLY A 1 84 ? 10.430 -2.330 -24.435 1.00 98.56 84 GLY A N 1
ATOM 662 C CA . GLY A 1 84 ? 9.935 -0.960 -24.399 1.00 98.56 84 GLY A CA 1
ATOM 663 C C . GLY A 1 84 ? 10.240 -0.215 -23.110 1.00 98.56 84 GLY A C 1
ATOM 664 O O . GLY A 1 84 ? 9.751 0.902 -22.985 1.00 98.56 84 GLY A O 1
ATOM 665 N N . VAL A 1 85 ? 11.046 -0.766 -22.196 1.00 98.62 85 VAL A N 1
ATOM 666 C CA . VAL A 1 85 ? 11.508 -0.042 -21.003 1.00 98.62 85 VAL A CA 1
ATOM 667 C C . VAL A 1 85 ? 12.292 1.203 -21.432 1.00 98.62 85 VAL A C 1
ATOM 669 O O . VAL A 1 85 ? 13.173 1.121 -22.292 1.00 98.62 85 VAL A O 1
ATOM 672 N N . ASP A 1 86 ? 11.962 2.363 -20.860 1.00 98.62 86 ASP A N 1
ATOM 673 C CA . ASP A 1 86 ? 12.639 3.629 -21.173 1.00 98.62 86 ASP A CA 1
ATOM 674 C C . ASP A 1 86 ? 13.623 4.049 -20.068 1.00 98.62 86 ASP A C 1
ATOM 676 O O . ASP A 1 86 ? 14.681 4.602 -20.365 1.00 98.62 86 ASP A O 1
ATOM 680 N N . MET A 1 87 ? 13.304 3.766 -18.801 1.00 97.94 87 MET A N 1
ATOM 681 C CA . MET A 1 87 ? 14.125 4.107 -17.638 1.00 97.94 87 MET A CA 1
ATOM 682 C C . MET A 1 87 ? 14.292 2.905 -16.700 1.00 97.94 87 MET A C 1
ATOM 684 O O . MET A 1 87 ? 13.320 2.247 -16.340 1.00 97.94 87 MET A O 1
ATOM 688 N N . SER A 1 88 ? 15.530 2.644 -16.280 1.00 96.56 88 SER A N 1
ATOM 689 C CA . SER A 1 88 ? 15.857 1.613 -15.290 1.00 96.56 88 SER A CA 1
ATOM 690 C C . SER A 1 88 ? 15.874 2.211 -13.882 1.00 96.56 88 SER A C 1
ATOM 692 O O . SER A 1 88 ? 16.592 3.182 -13.632 1.00 96.56 88 SER A O 1
ATOM 694 N N . MET A 1 89 ? 15.092 1.638 -12.967 1.00 94.94 89 MET A N 1
ATOM 695 C CA . MET A 1 89 ? 15.076 1.983 -11.547 1.00 94.94 89 MET A CA 1
ATOM 696 C C . MET A 1 89 ? 16.068 1.103 -10.786 1.00 94.94 89 MET A C 1
ATOM 698 O O . MET A 1 89 ? 15.723 0.064 -10.223 1.00 94.94 89 MET A O 1
ATOM 702 N N . VAL A 1 90 ? 17.327 1.537 -10.788 1.00 83.75 90 VAL A N 1
ATOM 703 C CA . VAL A 1 90 ? 18.409 0.920 -10.019 1.00 83.75 90 VAL A CA 1
ATOM 704 C C . VAL A 1 90 ? 19.220 2.038 -9.359 1.00 83.75 90 VAL A C 1
ATOM 706 O O . VAL A 1 90 ? 20.019 2.692 -10.028 1.00 83.75 90 VAL A O 1
ATOM 709 N N . PRO A 1 91 ? 19.014 2.314 -8.062 1.00 66.94 91 PRO A N 1
ATOM 710 C CA . PRO A 1 91 ? 19.629 3.479 -7.428 1.00 66.94 91 PRO A CA 1
ATOM 711 C C . PRO A 1 91 ? 21.100 3.282 -7.035 1.00 66.94 91 PRO A C 1
ATOM 713 O O . PRO A 1 91 ? 21.762 4.263 -6.703 1.00 66.94 91 PRO A O 1
ATOM 716 N N . PHE A 1 92 ? 21.620 2.047 -7.065 1.00 77.50 92 PHE A N 1
ATOM 717 C CA . PHE A 1 92 ? 22.946 1.728 -6.510 1.00 77.50 92 PHE A CA 1
ATOM 718 C C . PHE A 1 92 ? 23.887 0.947 -7.441 1.00 77.50 92 PHE A C 1
ATOM 720 O O . PHE A 1 92 ? 25.088 0.903 -7.177 1.00 77.50 92 PHE A O 1
ATOM 727 N N . ASP A 1 93 ? 23.382 0.365 -8.531 1.00 83.44 93 ASP A N 1
ATOM 728 C CA . ASP A 1 93 ? 24.171 -0.389 -9.511 1.00 83.44 93 ASP A CA 1
ATOM 729 C C . ASP A 1 93 ? 24.125 0.269 -10.902 1.00 83.44 93 ASP A C 1
ATOM 731 O O . ASP A 1 93 ? 23.078 0.419 -11.530 1.00 83.44 93 ASP A O 1
ATOM 735 N N . TYR A 1 94 ? 25.307 0.642 -11.398 1.00 86.62 94 TYR A N 1
ATOM 736 C CA . TYR A 1 94 ? 25.505 1.291 -12.694 1.00 86.62 94 TYR A CA 1
ATOM 737 C C . TYR A 1 94 ? 25.760 0.294 -13.842 1.00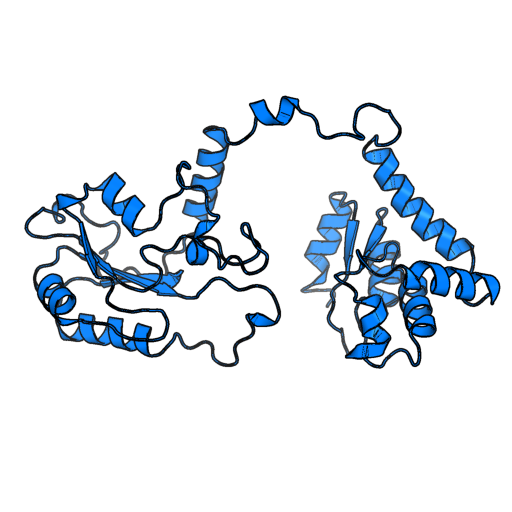 86.62 94 TYR A C 1
ATOM 739 O O . TYR A 1 94 ? 26.035 0.709 -14.972 1.00 86.62 94 TYR A O 1
ATOM 747 N N . SER A 1 95 ? 25.677 -1.019 -13.591 1.00 91.69 95 SER A N 1
ATOM 748 C CA . SER A 1 95 ? 25.885 -2.071 -14.595 1.00 91.69 95 SER A CA 1
ATOM 749 C C . SER A 1 95 ? 24.943 -1.935 -15.794 1.00 91.69 95 SER A C 1
ATOM 751 O O . SER A 1 95 ? 25.382 -2.127 -16.929 1.00 91.69 95 SER A O 1
ATOM 753 N N . PHE A 1 96 ? 23.695 -1.499 -15.573 1.00 94.69 96 PHE A N 1
ATOM 754 C CA . PHE A 1 96 ? 22.702 -1.271 -16.627 1.00 94.69 96 PHE A CA 1
ATOM 755 C C . PHE A 1 96 ? 23.238 -0.372 -17.749 1.00 94.69 96 PHE A C 1
ATOM 757 O O . PHE A 1 96 ? 23.080 -0.692 -18.928 1.00 94.69 96 PHE A O 1
ATOM 764 N N . TYR A 1 97 ? 23.920 0.723 -17.397 1.00 94.31 97 TYR A N 1
ATOM 765 C CA . TYR A 1 97 ? 24.521 1.633 -18.373 1.00 94.31 97 TYR A CA 1
ATOM 766 C C . TYR A 1 97 ? 25.587 0.921 -19.216 1.00 94.31 97 TYR A C 1
ATOM 768 O O . TYR A 1 97 ? 25.526 0.951 -20.446 1.00 94.31 97 TYR A O 1
ATOM 776 N N . ASN A 1 98 ? 26.533 0.240 -18.562 1.00 96.19 98 ASN A N 1
ATOM 777 C CA . ASN A 1 98 ? 27.635 -0.439 -19.246 1.00 96.19 98 ASN A CA 1
ATOM 778 C C . ASN A 1 98 ? 27.120 -1.542 -20.179 1.00 96.19 98 ASN A C 1
ATOM 780 O O . ASN A 1 98 ? 27.587 -1.669 -21.309 1.00 96.19 98 ASN A O 1
ATOM 784 N N . LEU A 1 99 ? 26.138 -2.318 -19.721 1.00 97.62 99 LEU A N 1
ATOM 785 C CA . LEU A 1 99 ? 25.527 -3.394 -20.495 1.00 97.62 99 LEU A CA 1
ATOM 786 C C . LEU A 1 99 ? 24.706 -2.852 -21.671 1.00 97.62 99 LEU A C 1
ATOM 788 O O . LEU A 1 99 ? 24.809 -3.385 -22.774 1.00 97.62 99 LEU A O 1
ATOM 792 N N . THR A 1 100 ? 23.968 -1.755 -21.479 1.00 97.62 100 THR A N 1
ATOM 793 C CA . THR A 1 100 ? 23.240 -1.081 -22.567 1.00 97.62 100 THR A CA 1
ATOM 794 C C . THR A 1 100 ? 24.208 -0.571 -23.634 1.00 97.62 100 THR A C 1
ATOM 796 O O . THR A 1 100 ? 23.996 -0.816 -24.820 1.00 97.62 100 THR A O 1
ATOM 799 N N . LEU A 1 101 ? 25.307 0.076 -23.228 1.00 97.75 101 LEU A N 1
ATOM 800 C CA . LEU A 1 101 ? 26.335 0.565 -24.149 1.00 97.75 101 LEU A CA 1
ATOM 801 C C . LEU A 1 101 ? 26.969 -0.579 -24.951 1.00 97.75 101 LEU A C 1
ATOM 803 O O . LEU A 1 101 ? 27.139 -0.460 -26.163 1.00 97.75 101 LEU A O 1
ATOM 807 N N . GLN A 1 102 ? 27.277 -1.702 -24.299 1.00 98.25 102 GLN A N 1
ATOM 808 C CA . GLN A 1 102 ? 27.769 -2.893 -24.992 1.00 98.25 102 GLN A CA 1
ATOM 809 C C . GLN A 1 102 ? 26.748 -3.427 -26.001 1.00 98.25 102 GLN A C 1
ATOM 811 O O . GLN A 1 102 ? 27.122 -3.740 -27.125 1.00 98.25 102 GLN A O 1
ATOM 816 N N . CYS A 1 103 ? 25.465 -3.506 -25.638 1.00 98.50 103 CYS A 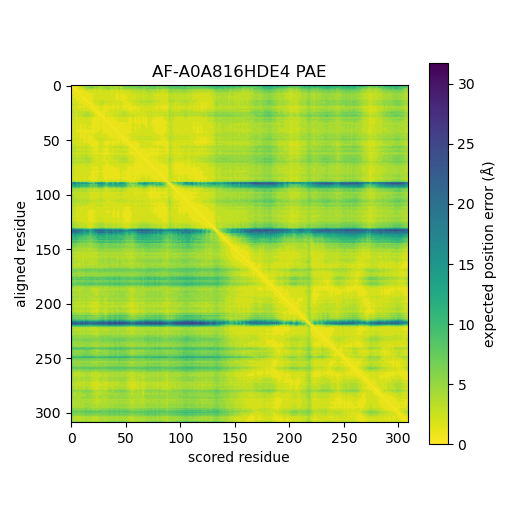N 1
ATOM 817 C CA . CYS A 1 103 ? 24.418 -3.932 -26.566 1.00 98.50 103 CYS A CA 1
ATOM 818 C C . CYS A 1 103 ? 24.307 -3.016 -27.794 1.00 98.50 103 CYS A C 1
ATOM 820 O O . CYS A 1 103 ? 24.057 -3.512 -28.889 1.00 98.50 103 CYS A O 1
ATOM 822 N N . VAL A 1 104 ? 24.505 -1.704 -27.641 1.00 98.38 104 VAL A N 1
ATOM 823 C CA . VAL A 1 104 ? 24.518 -0.764 -28.775 1.00 98.38 104 VAL A CA 1
ATOM 824 C C . VAL A 1 104 ? 25.766 -0.955 -29.640 1.00 98.38 104 VAL A C 1
ATOM 826 O O . VAL A 1 104 ? 25.643 -1.072 -30.856 1.00 98.38 104 VAL A O 1
ATOM 829 N N . ASN A 1 105 ? 26.954 -1.049 -29.033 1.00 98.31 105 ASN A N 1
ATOM 830 C CA . ASN A 1 105 ? 28.216 -1.251 -29.760 1.00 98.31 105 ASN A CA 1
ATOM 831 C C . ASN A 1 105 ? 28.239 -2.571 -30.546 1.00 98.31 105 ASN A C 1
ATOM 833 O O . ASN A 1 105 ? 28.770 -2.625 -31.654 1.00 98.31 105 ASN A O 1
ATOM 837 N N . ASP A 1 106 ? 27.614 -3.612 -29.996 1.00 98.25 106 ASP A N 1
ATOM 838 C CA . ASP A 1 106 ? 27.491 -4.922 -30.635 1.00 98.25 106 ASP A CA 1
ATOM 839 C C . ASP A 1 106 ? 26.326 -4.989 -31.643 1.00 98.25 106 ASP A C 1
ATOM 841 O O . ASP A 1 106 ? 26.070 -6.045 -32.217 1.00 98.25 106 ASP A O 1
ATOM 845 N N . ASN A 1 107 ? 25.618 -3.877 -31.885 1.00 97.69 107 ASN A N 1
ATOM 846 C CA . ASN A 1 107 ? 24.440 -3.774 -32.759 1.00 97.69 107 ASN A CA 1
ATOM 847 C C . ASN A 1 107 ? 23.253 -4.673 -32.350 1.00 97.69 107 ASN A C 1
ATOM 849 O O . ASN A 1 107 ? 22.409 -5.014 -33.177 1.00 97.69 107 ASN A O 1
ATOM 853 N N . ILE A 1 108 ? 23.168 -5.045 -31.071 1.00 98.12 108 ILE A N 1
ATOM 854 C CA . ILE A 1 108 ? 22.071 -5.835 -30.492 1.00 98.12 108 ILE A CA 1
ATOM 855 C C . ILE A 1 108 ? 20.857 -4.932 -30.211 1.00 98.12 108 ILE A C 1
ATOM 857 O O . ILE A 1 108 ? 19.718 -5.325 -30.463 1.00 98.12 108 ILE A O 1
ATOM 861 N N . ILE A 1 109 ? 21.093 -3.718 -29.699 1.00 98.56 109 ILE A N 1
ATOM 862 C CA . ILE A 1 109 ? 20.062 -2.685 -29.521 1.00 98.56 109 ILE A CA 1
ATOM 863 C C . ILE A 1 109 ? 20.328 -1.569 -30.536 1.00 98.56 109 ILE A C 1
ATOM 865 O O . ILE A 1 109 ? 21.405 -0.970 -30.504 1.00 98.56 109 ILE A O 1
ATOM 869 N N . PRO A 1 110 ? 19.373 -1.243 -31.423 1.00 98.38 110 PRO A N 1
ATOM 870 C CA . PRO A 1 110 ? 19.564 -0.167 -32.382 1.00 98.38 110 PRO A CA 1
ATOM 871 C C . PRO A 1 110 ? 19.527 1.198 -31.682 1.00 98.38 110 PRO A C 1
ATOM 873 O O . PRO A 1 110 ? 18.717 1.426 -30.781 1.00 98.38 110 PRO A O 1
ATOM 876 N N . ILE A 1 111 ? 20.349 2.145 -32.152 1.00 98.38 111 ILE A N 1
ATOM 877 C CA . ILE A 1 111 ? 20.397 3.510 -31.597 1.00 98.38 111 ILE A CA 1
ATOM 878 C C . ILE A 1 111 ? 19.025 4.198 -31.625 1.00 98.38 111 ILE A C 1
ATOM 880 O O . ILE A 1 111 ? 18.681 4.930 -30.706 1.00 98.38 111 ILE A O 1
ATOM 884 N N . SER A 1 112 ? 18.182 3.871 -32.610 1.00 98.56 112 SER A N 1
ATOM 885 C CA . SER A 1 112 ? 16.817 4.393 -32.717 1.00 98.56 112 SER A CA 1
ATOM 886 C C . SER A 1 112 ? 15.926 4.024 -31.524 1.00 98.56 112 SER A C 1
ATOM 888 O O . SER A 1 112 ? 15.047 4.808 -31.162 1.00 98.56 112 SER A O 1
ATOM 890 N N . ARG A 1 113 ? 16.154 2.870 -30.875 1.00 98.44 113 ARG A N 1
ATOM 891 C CA . ARG A 1 113 ? 15.440 2.486 -29.645 1.00 98.44 113 ARG A CA 1
ATOM 892 C C . ARG A 1 113 ? 15.887 3.339 -28.457 1.00 98.44 113 ARG A C 1
ATOM 894 O O . ARG A 1 113 ? 15.046 3.750 -27.659 1.00 98.44 113 ARG A O 1
ATOM 901 N N . ILE A 1 114 ? 17.182 3.650 -28.378 1.00 98.56 114 ILE A N 1
ATOM 902 C CA . ILE A 1 114 ? 17.733 4.567 -27.370 1.00 98.56 114 ILE A CA 1
ATOM 903 C C . ILE A 1 114 ? 17.196 5.984 -27.590 1.00 98.56 114 ILE A C 1
ATOM 905 O O . ILE A 1 114 ? 16.726 6.609 -26.643 1.00 98.56 114 ILE A O 1
ATOM 909 N N . ASP A 1 115 ? 17.176 6.461 -28.836 1.00 98.75 115 ASP A N 1
ATOM 910 C CA . ASP A 1 115 ? 16.628 7.773 -29.186 1.00 98.75 115 ASP A CA 1
ATOM 911 C C . ASP A 1 115 ? 15.146 7.898 -28.812 1.00 98.75 115 ASP A C 1
ATOM 913 O O . ASP A 1 115 ? 14.720 8.962 -28.365 1.00 98.75 115 ASP A O 1
ATOM 917 N N . ASP A 1 116 ? 14.339 6.841 -28.976 1.00 98.69 116 ASP A N 1
ATOM 918 C CA . ASP A 1 116 ? 12.944 6.836 -28.516 1.00 98.69 116 ASP A CA 1
ATOM 919 C C . ASP A 1 116 ? 12.831 6.964 -26.993 1.00 98.69 116 ASP A C 1
ATOM 921 O O . ASP A 1 116 ? 12.144 7.868 -26.509 1.00 98.69 116 ASP A O 1
ATOM 925 N N . ALA A 1 117 ? 13.544 6.119 -26.242 1.00 98.69 117 ALA A N 1
ATOM 926 C CA . ALA A 1 117 ? 13.538 6.160 -24.780 1.00 98.69 117 ALA A CA 1
ATOM 927 C C . ALA A 1 117 ? 13.979 7.535 -24.249 1.00 98.69 117 ALA A C 1
ATOM 929 O O . ALA A 1 117 ? 13.289 8.158 -23.437 1.00 98.69 117 ALA A O 1
ATOM 930 N N . VAL A 1 118 ? 15.084 8.069 -24.779 1.00 98.69 118 VAL A N 1
ATOM 931 C CA . VAL A 1 118 ? 15.605 9.390 -24.410 1.00 98.69 118 VAL A CA 1
ATOM 932 C C . VAL A 1 118 ? 14.620 10.496 -24.790 1.00 98.69 118 VAL A C 1
ATOM 934 O O . VAL A 1 118 ? 14.373 11.386 -23.978 1.00 98.69 118 VAL A O 1
ATOM 937 N N . ARG A 1 119 ? 13.997 10.445 -25.975 1.00 98.69 119 ARG A N 1
ATOM 938 C CA . ARG A 1 119 ? 12.995 11.440 -26.397 1.00 98.69 119 ARG A CA 1
ATOM 939 C C . ARG A 1 119 ? 11.791 11.471 -25.459 1.00 98.69 119 ARG A C 1
ATOM 941 O O . ARG A 1 119 ? 11.306 12.559 -25.156 1.00 98.69 119 ARG A O 1
ATOM 948 N N . ARG A 1 120 ? 11.317 10.316 -24.985 1.00 98.69 120 ARG A N 1
ATOM 949 C CA . ARG A 1 120 ? 10.208 10.212 -24.019 1.00 98.69 120 ARG A CA 1
ATOM 950 C C . ARG A 1 120 ? 10.579 10.807 -22.662 1.00 98.69 120 ARG A C 1
ATOM 952 O O . ARG A 1 120 ? 9.827 11.619 -22.126 1.00 98.69 120 ARG A O 1
ATOM 959 N N . ILE A 1 121 ? 11.768 10.486 -22.150 1.00 98.69 121 ILE A N 1
ATOM 960 C CA . ILE A 1 121 ? 12.281 11.047 -20.891 1.00 98.69 121 ILE A CA 1
ATOM 961 C C . ILE A 1 121 ? 12.448 12.566 -21.003 1.00 98.69 121 ILE A C 1
ATOM 963 O O . ILE A 1 121 ? 11.972 13.312 -20.147 1.00 98.69 121 ILE A O 1
ATOM 967 N N . LEU A 1 122 ? 13.105 13.042 -22.065 1.00 98.38 122 LEU A N 1
ATOM 968 C CA . LEU A 1 122 ? 13.323 14.470 -22.281 1.00 98.38 122 LEU A CA 1
ATOM 969 C C . LEU A 1 122 ? 12.001 15.215 -22.442 1.00 98.38 122 LEU A C 1
ATOM 971 O O . LEU A 1 122 ? 11.851 16.275 -21.848 1.00 98.38 122 LEU A O 1
ATOM 975 N N . ARG A 1 123 ? 11.023 14.654 -23.162 1.00 97.81 123 ARG A N 1
ATOM 976 C CA . ARG A 1 123 ? 9.688 15.250 -23.300 1.00 97.81 123 ARG A CA 1
ATOM 977 C C . ARG A 1 123 ? 9.063 15.558 -21.943 1.00 97.81 123 ARG A C 1
ATOM 979 O O . ARG A 1 123 ? 8.601 16.676 -21.747 1.00 97.81 123 ARG A O 1
ATOM 986 N N . VAL A 1 124 ? 9.086 14.605 -21.010 1.00 97.19 124 VAL A N 1
ATOM 987 C CA . VAL A 1 124 ? 8.537 14.821 -19.663 1.00 97.19 124 VAL A CA 1
ATOM 988 C C . VAL A 1 124 ? 9.365 15.845 -18.886 1.00 97.19 124 VAL A C 1
ATOM 990 O O . VAL A 1 124 ? 8.795 16.749 -18.286 1.00 97.19 124 VAL A O 1
ATOM 993 N N . LYS A 1 125 ? 10.702 15.788 -18.954 1.00 95.69 125 LYS A N 1
ATOM 994 C CA . LYS A 1 125 ? 11.567 16.788 -18.298 1.00 95.69 125 LYS A CA 1
ATOM 995 C C . LYS A 1 125 ? 11.327 18.217 -18.810 1.00 95.69 125 LYS A C 1
ATOM 997 O O . LYS A 1 125 ? 11.311 19.144 -18.006 1.00 95.69 125 LYS A O 1
ATOM 1002 N N . PHE A 1 126 ? 11.125 18.393 -20.117 1.00 94.81 126 PHE A N 1
ATOM 1003 C CA . PHE A 1 126 ? 10.766 19.682 -20.716 1.00 94.81 126 PHE A CA 1
ATOM 1004 C C . PHE A 1 126 ? 9.350 20.117 -20.328 1.00 94.81 126 PHE A C 1
ATOM 1006 O O . PHE A 1 126 ? 9.158 21.278 -19.993 1.00 94.81 126 PHE A O 1
ATOM 1013 N N . ALA A 1 127 ? 8.373 19.204 -20.306 1.00 92.62 127 ALA A N 1
ATOM 1014 C CA . ALA A 1 127 ? 7.008 19.516 -19.874 1.00 92.62 127 ALA A CA 1
ATOM 1015 C C . ALA A 1 127 ? 6.935 19.975 -18.404 1.00 92.62 127 ALA A C 1
ATOM 1017 O O . ALA A 1 127 ? 6.084 20.787 -18.058 1.00 92.62 127 ALA A O 1
ATOM 1018 N N . LEU A 1 128 ? 7.847 19.491 -17.554 1.00 91.12 128 LEU A N 1
ATOM 1019 C CA . LEU A 1 128 ? 8.008 19.927 -16.161 1.00 91.12 128 LEU A CA 1
ATOM 1020 C C . LEU A 1 128 ? 8.796 21.248 -16.008 1.00 91.12 128 LEU A C 1
ATOM 1022 O O . LEU A 1 128 ? 8.972 21.735 -14.890 1.00 91.12 128 LEU A O 1
ATOM 1026 N N . GLY A 1 129 ? 9.315 21.818 -17.100 1.00 91.06 129 GLY A N 1
ATOM 1027 C CA . GLY A 1 129 ? 10.099 23.058 -17.080 1.00 91.06 129 GLY A CA 1
ATOM 1028 C C . GLY A 1 129 ? 11.489 22.924 -16.448 1.00 91.06 129 GLY A C 1
ATOM 1029 O O . GLY A 1 129 ? 12.117 23.928 -16.128 1.00 91.06 129 GLY A O 1
ATOM 1030 N N . LEU A 1 130 ? 12.019 21.703 -16.271 1.00 91.94 130 LEU A N 1
ATOM 1031 C CA . LEU A 1 130 ? 13.283 21.480 -15.542 1.00 91.94 130 LEU A CA 1
ATOM 1032 C C . LEU A 1 130 ? 14.504 22.167 -16.185 1.00 91.94 130 LEU A C 1
ATOM 1034 O O . LEU A 1 130 ? 15.545 22.297 -15.544 1.00 91.94 130 LEU A O 1
ATOM 1038 N N . PHE A 1 131 ? 14.388 22.605 -17.441 1.00 91.00 131 PHE A N 1
ATOM 1039 C CA . PHE A 1 131 ? 15.418 23.351 -18.168 1.00 91.00 131 PHE A CA 1
ATOM 1040 C C . PHE A 1 131 ? 15.230 24.879 -18.110 1.00 91.00 131 PHE A C 1
ATOM 1042 O O . PHE A 1 131 ? 16.129 25.607 -18.523 1.00 91.00 131 PHE A O 1
ATOM 1049 N N . ASP A 1 132 ? 14.118 25.370 -17.557 1.00 87.00 132 ASP A N 1
ATOM 1050 C CA . ASP A 1 132 ? 13.756 26.796 -17.529 1.00 87.00 132 ASP A CA 1
ATOM 1051 C C . ASP A 1 132 ? 14.425 27.557 -16.365 1.00 87.00 132 ASP A C 1
ATOM 1053 O O . ASP A 1 132 ? 14.235 28.761 -16.199 1.00 87.00 132 ASP A O 1
ATOM 1057 N N . GLY A 1 133 ? 15.204 26.861 -15.528 1.00 75.56 133 GLY A N 1
ATOM 1058 C CA . GLY A 1 133 ? 15.998 27.431 -14.431 1.00 75.56 133 GLY A CA 1
ATOM 1059 C C . GLY A 1 133 ? 15.236 27.710 -13.128 1.00 75.56 133 GLY A C 1
ATOM 1060 O O . GLY A 1 133 ? 15.874 27.806 -12.083 1.00 75.56 133 GLY A O 1
ATOM 1061 N N . ASN A 1 134 ? 13.898 27.769 -13.160 1.00 69.50 134 ASN A N 1
ATOM 1062 C CA . ASN A 1 134 ? 13.068 28.131 -11.998 1.00 69.50 134 ASN A CA 1
ATOM 1063 C C . ASN A 1 134 ? 12.350 26.951 -11.315 1.00 69.50 134 ASN A C 1
ATOM 1065 O O . ASN A 1 134 ? 11.936 27.096 -10.171 1.00 69.50 134 ASN A O 1
ATOM 1069 N N . THR A 1 135 ? 12.199 25.795 -11.974 1.00 73.31 135 THR A N 1
ATOM 1070 C CA . THR A 1 135 ? 11.460 24.629 -11.428 1.00 73.31 135 THR A CA 1
ATOM 1071 C C . THR A 1 135 ? 12.344 23.412 -11.144 1.00 73.31 135 THR A C 1
ATOM 1073 O O . THR A 1 135 ? 11.857 22.372 -10.707 1.00 73.31 135 THR A O 1
ATOM 1076 N N . ALA A 1 136 ? 13.658 23.525 -11.367 1.00 76.06 136 ALA A N 1
ATOM 1077 C CA . ALA A 1 136 ? 14.615 22.449 -11.098 1.00 76.06 136 ALA A CA 1
ATOM 1078 C C . ALA A 1 136 ? 14.859 22.211 -9.596 1.00 76.06 136 ALA A C 1
ATOM 1080 O O . ALA A 1 136 ? 15.451 21.200 -9.219 1.00 76.06 136 ALA A O 1
ATOM 1081 N N . TRP A 1 137 ? 14.413 23.140 -8.747 1.00 80.69 137 TRP A N 1
ATOM 1082 C CA . TRP A 1 137 ? 14.580 23.096 -7.301 1.00 80.69 137 TRP A CA 1
ATOM 1083 C C . TRP A 1 137 ? 13.217 23.089 -6.608 1.00 80.69 137 TRP A C 1
ATOM 1085 O O . TRP A 1 137 ? 12.277 23.690 -7.133 1.00 80.69 137 TRP A O 1
ATOM 1095 N N . PRO A 1 138 ? 13.098 22.442 -5.434 1.00 81.00 138 PRO A N 1
ATOM 1096 C CA . PRO A 1 138 ? 11.880 22.512 -4.641 1.00 81.00 138 PRO A CA 1
ATOM 1097 C C . PRO A 1 138 ? 11.489 23.966 -4.363 1.00 81.00 138 PRO A C 1
ATOM 1099 O O . PRO A 1 138 ? 12.317 24.759 -3.910 1.00 81.00 138 PRO A O 1
ATOM 1102 N N . ASP A 1 139 ? 10.226 24.300 -4.613 1.00 83.62 139 ASP A N 1
ATOM 1103 C CA . ASP A 1 139 ? 9.667 25.601 -4.262 1.00 83.62 139 ASP A CA 1
ATOM 1104 C C . ASP A 1 139 ? 9.584 25.722 -2.736 1.00 83.62 139 ASP A C 1
ATOM 1106 O O . ASP A 1 139 ? 8.779 25.059 -2.079 1.00 83.62 139 ASP A O 1
ATOM 1110 N N . THR A 1 140 ? 10.432 26.566 -2.153 1.00 86.25 140 THR A N 1
ATOM 1111 C CA . THR A 1 140 ? 10.479 26.756 -0.700 1.00 86.25 140 THR A CA 1
ATOM 1112 C C . THR A 1 140 ? 9.220 27.425 -0.153 1.00 86.25 140 THR A C 1
ATOM 1114 O O . THR A 1 140 ? 8.916 27.243 1.026 1.00 86.25 140 THR A O 1
ATOM 1117 N N . SER A 1 141 ? 8.443 28.130 -0.987 1.00 87.69 141 SER A N 1
ATOM 1118 C CA . SER A 1 141 ? 7.157 28.707 -0.577 1.00 87.69 141 SER A CA 1
ATOM 1119 C C . SER A 1 141 ? 6.097 27.637 -0.290 1.00 87.69 141 SER A C 1
ATOM 1121 O O . SER A 1 141 ? 5.176 27.877 0.489 1.00 87.69 141 SER A O 1
ATOM 1123 N N . ALA A 1 142 ? 6.267 26.411 -0.803 1.00 86.62 142 ALA A N 1
ATOM 1124 C CA . ALA A 1 142 ? 5.378 25.287 -0.509 1.00 86.62 142 ALA A CA 1
ATOM 1125 C C . ALA A 1 142 ? 5.340 24.922 0.989 1.00 86.62 142 ALA A C 1
ATOM 1127 O O . ALA A 1 142 ? 4.379 24.317 1.462 1.00 86.62 142 ALA A O 1
ATOM 1128 N N . ILE A 1 143 ? 6.346 25.328 1.772 1.00 89.06 143 ILE A N 1
ATOM 1129 C CA . ILE A 1 143 ? 6.330 25.174 3.234 1.00 89.06 143 ILE A CA 1
ATOM 1130 C C . ILE A 1 143 ? 5.150 25.942 3.850 1.00 89.06 143 ILE A C 1
ATOM 1132 O O . ILE A 1 143 ? 4.540 25.464 4.803 1.00 89.06 143 ILE A O 1
ATOM 1136 N N . GLU A 1 144 ? 4.780 27.098 3.291 1.00 89.75 144 GLU A N 1
ATOM 1137 C CA . GLU A 1 144 ? 3.661 27.915 3.778 1.00 89.75 144 GLU A CA 1
ATOM 1138 C C . GLU A 1 144 ? 2.298 27.269 3.510 1.00 89.75 144 GLU A C 1
ATOM 1140 O O . GLU A 1 144 ? 1.302 27.591 4.164 1.00 89.75 144 GLU A O 1
ATOM 1145 N N . THR A 1 145 ? 2.230 26.366 2.530 1.00 88.94 145 THR A N 1
ATOM 1146 C CA . THR A 1 145 ? 1.016 25.621 2.196 1.00 88.94 145 THR A CA 1
ATOM 1147 C C . THR A 1 145 ? 0.964 24.245 2.850 1.00 88.94 145 THR A C 1
ATOM 1149 O O . THR A 1 145 ? -0.114 23.666 2.923 1.00 88.94 145 THR A O 1
ATOM 1152 N N . PHE A 1 146 ? 2.068 23.747 3.406 1.00 89.69 146 PHE A N 1
ATOM 1153 C CA . PHE A 1 146 ? 2.136 22.445 4.063 1.00 89.69 146 PHE A CA 1
ATOM 1154 C C . PHE A 1 146 ? 1.270 22.368 5.336 1.00 89.69 146 PHE A C 1
ATOM 1156 O O . PHE A 1 146 ? 1.195 23.309 6.123 1.00 89.69 146 PHE A O 1
ATOM 1163 N N . ASN A 1 147 ? 0.645 21.206 5.568 1.00 87.94 147 ASN A N 1
ATOM 1164 C CA . ASN A 1 147 ? -0.069 20.874 6.812 1.00 87.94 147 ASN A CA 1
ATOM 1165 C C . ASN A 1 147 ? -1.167 21.882 7.229 1.00 87.94 147 ASN A C 1
ATOM 1167 O O . ASN A 1 147 ? -1.357 22.174 8.411 1.00 87.94 147 ASN A O 1
ATOM 1171 N N . LYS A 1 148 ? -1.893 22.439 6.253 1.00 90.44 148 LYS A N 1
ATOM 1172 C CA . LYS A 1 148 ? -3.018 23.348 6.507 1.00 90.44 148 LYS A CA 1
ATOM 1173 C C . LYS A 1 148 ? -4.258 22.616 7.021 1.00 90.44 148 LYS A C 1
ATOM 1175 O O . LYS A 1 148 ? -4.545 21.476 6.654 1.00 90.44 148 LYS A O 1
ATOM 1180 N N . SER A 1 149 ? -5.071 23.330 7.801 1.00 90.12 149 SER A N 1
ATOM 1181 C CA . SER A 1 149 ? -6.349 22.832 8.331 1.00 90.12 149 SER A CA 1
ATOM 1182 C C . SER A 1 149 ? -7.326 22.364 7.245 1.00 90.12 149 SER A C 1
ATOM 1184 O O . SER A 1 149 ? -8.039 21.385 7.451 1.00 90.12 149 SER A O 1
ATOM 1186 N N . GLU A 1 150 ? -7.332 23.004 6.076 1.00 93.88 150 GLU A N 1
ATOM 1187 C CA . GLU A 1 150 ? -8.153 22.603 4.925 1.00 93.88 150 GLU A CA 1
ATOM 1188 C C . GLU A 1 150 ? -7.761 21.221 4.359 1.00 93.88 150 GLU A C 1
ATOM 1190 O O . GLU A 1 150 ? -8.627 20.441 3.950 1.00 93.88 150 GLU A O 1
ATOM 1195 N N . TYR A 1 151 ? -6.475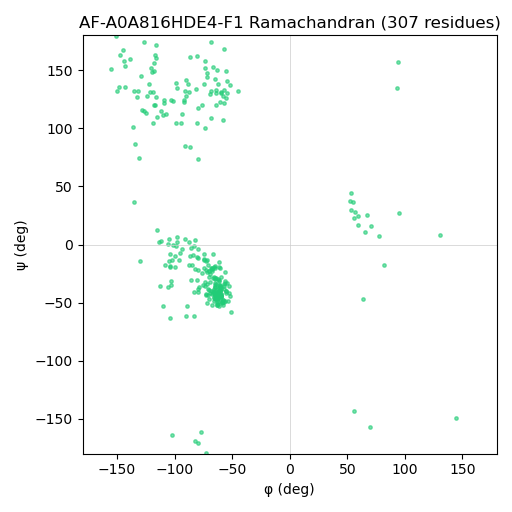 20.854 4.415 1.00 93.00 151 TYR A N 1
ATOM 1196 C CA . TYR A 1 151 ? -6.006 19.525 4.010 1.00 93.00 151 TYR A CA 1
ATOM 1197 C C . TYR A 1 151 ? -6.394 18.472 5.044 1.00 93.00 151 TYR A C 1
ATOM 1199 O O . TYR A 1 151 ? -6.804 17.372 4.679 1.00 93.00 151 TYR A O 1
ATOM 1207 N N . HIS A 1 152 ? -6.377 18.826 6.333 1.00 90.62 152 HIS A N 1
ATOM 1208 C CA . HIS A 1 152 ? -6.896 17.958 7.390 1.00 90.62 152 HIS A CA 1
ATOM 1209 C C . HIS A 1 152 ? -8.392 17.678 7.235 1.00 90.62 152 HIS A C 1
ATOM 1211 O O . HIS A 1 152 ? -8.816 16.545 7.431 1.00 90.62 152 HIS A O 1
ATOM 1217 N N . GLN A 1 153 ? -9.190 18.677 6.849 1.00 93.12 153 GLN A N 1
ATOM 1218 C CA . GLN A 1 153 ? -10.619 18.484 6.579 1.00 93.12 153 GLN A CA 1
ATOM 1219 C C . GLN A 1 153 ? -10.854 17.588 5.362 1.00 93.12 153 GLN A C 1
ATOM 1221 O O . GLN A 1 153 ? -11.724 16.720 5.401 1.00 93.12 153 GLN A O 1
ATOM 1226 N N . THR A 1 154 ? -10.059 17.764 4.304 1.00 95.75 154 THR A N 1
ATOM 1227 C CA . THR A 1 154 ? -10.128 16.910 3.111 1.00 95.75 154 THR A CA 1
ATOM 1228 C C . THR A 1 154 ? -9.772 15.461 3.448 1.00 95.75 154 THR A C 1
ATOM 1230 O O . THR A 1 154 ? -10.525 14.559 3.086 1.00 95.75 154 THR A O 1
ATOM 1233 N N . ASN A 1 155 ? -8.689 15.243 4.205 1.00 93.88 155 ASN A N 1
ATOM 1234 C CA . ASN A 1 155 ? -8.290 13.920 4.687 1.00 93.88 155 ASN A CA 1
ATOM 1235 C C . ASN A 1 155 ? -9.376 13.292 5.576 1.00 93.88 155 ASN A C 1
ATOM 1237 O O . ASN A 1 155 ? -9.787 12.159 5.356 1.00 93.88 155 ASN A O 1
ATOM 1241 N N . LEU A 1 156 ? -9.914 14.055 6.533 1.00 93.25 156 LEU A N 1
ATOM 1242 C CA . LEU A 1 156 ? -10.985 13.583 7.408 1.00 93.25 156 LEU A CA 1
ATOM 1243 C C . LEU A 1 156 ? -12.232 13.172 6.617 1.00 93.25 156 LEU A C 1
ATOM 1245 O O . LEU A 1 156 ? -12.817 12.137 6.915 1.00 93.25 156 LEU A O 1
ATOM 1249 N N . ARG A 1 157 ? -12.635 13.951 5.605 1.00 96.75 157 ARG A N 1
ATOM 1250 C CA . ARG A 1 157 ? -13.774 13.593 4.749 1.00 96.75 157 ARG A CA 1
ATOM 1251 C C . ARG A 1 157 ? -13.512 12.287 4.000 1.00 96.75 157 ARG A C 1
ATOM 1253 O O . ARG A 1 157 ? -14.372 11.415 4.027 1.00 96.75 157 ARG A O 1
ATOM 1260 N N . ALA A 1 158 ? -12.334 12.141 3.392 1.00 97.56 158 ALA A N 1
ATOM 1261 C CA . ALA A 1 158 ? -11.956 10.913 2.697 1.00 97.56 158 ALA A CA 1
ATOM 1262 C C . ALA A 1 158 ? -11.970 9.697 3.641 1.00 97.56 158 ALA A C 1
ATOM 1264 O O . ALA A 1 158 ? -12.548 8.669 3.303 1.00 97.56 158 ALA A O 1
ATOM 1265 N N . ALA A 1 159 ? -11.422 9.834 4.853 1.00 95.31 159 ALA A N 1
ATOM 1266 C CA . ALA A 1 159 ? -11.452 8.780 5.865 1.00 95.31 159 ALA A CA 1
ATOM 1267 C C . ALA A 1 159 ? -12.887 8.425 6.296 1.00 95.31 159 ALA A C 1
ATOM 1269 O O . ALA A 1 159 ? -13.232 7.249 6.374 1.00 95.31 159 ALA A O 1
ATOM 1270 N N . CYS A 1 160 ? -13.750 9.421 6.529 1.00 95.62 160 CYS A N 1
ATOM 1271 C CA . CYS A 1 160 ? -15.153 9.188 6.883 1.00 95.62 160 CYS A CA 1
ATOM 1272 C C . CYS A 1 160 ? -15.932 8.457 5.780 1.00 95.62 160 CYS A C 1
ATOM 1274 O O . CYS A 1 160 ? -16.769 7.618 6.098 1.00 95.62 160 CYS A O 1
ATOM 1276 N N . GLU A 1 161 ? -15.676 8.774 4.508 1.00 97.81 161 GLU A N 1
ATOM 1277 C CA . GLU A 1 161 ? -16.316 8.111 3.362 1.00 97.81 161 GLU A CA 1
ATOM 1278 C C . GLU A 1 161 ? -15.730 6.713 3.087 1.00 97.81 161 GLU A C 1
ATOM 1280 O O . GLU A 1 161 ? -16.424 5.863 2.533 1.00 97.81 161 GLU A O 1
ATOM 1285 N N . GLY A 1 162 ? -14.484 6.452 3.500 1.00 96.81 162 GLY A N 1
ATOM 1286 C CA . GLY A 1 162 ? -13.817 5.154 3.343 1.00 96.81 162 GLY A CA 1
ATOM 1287 C C . GLY A 1 162 ? -14.202 4.093 4.384 1.00 96.81 162 GLY A C 1
ATOM 1288 O O . GLY A 1 162 ? -14.053 2.898 4.127 1.00 96.81 162 GLY A O 1
ATOM 1289 N N . ILE A 1 163 ? -14.719 4.488 5.554 1.00 97.50 163 ILE A N 1
ATOM 1290 C CA . ILE A 1 163 ? -15.139 3.544 6.602 1.00 97.50 163 ILE A CA 1
ATOM 1291 C C . ILE A 1 163 ? -16.482 2.906 6.227 1.00 97.50 163 ILE A C 1
ATOM 1293 O O . ILE A 1 163 ? -17.506 3.580 6.122 1.00 97.50 163 ILE A O 1
ATOM 1297 N N . THR A 1 164 ? -16.500 1.577 6.098 1.00 98.19 164 THR A N 1
ATOM 1298 C CA . THR A 1 164 ? -17.696 0.824 5.696 1.00 98.19 164 THR A CA 1
ATOM 1299 C C . THR A 1 164 ? -18.386 0.164 6.892 1.00 98.19 164 THR A C 1
ATOM 1301 O O . THR A 1 164 ? -17.800 -0.653 7.600 1.00 98.19 164 THR A O 1
ATOM 1304 N N . LEU A 1 165 ? -19.673 0.461 7.094 1.00 98.44 165 LEU A N 1
ATOM 1305 C CA . LEU A 1 165 ? -20.510 -0.223 8.082 1.00 98.44 165 LEU A CA 1
ATOM 1306 C C . LEU A 1 165 ? -21.012 -1.564 7.526 1.00 98.44 165 LEU A C 1
ATOM 1308 O O . LEU A 1 165 ? -21.940 -1.599 6.723 1.00 98.44 165 LEU A O 1
ATOM 1312 N N . LEU A 1 166 ? -20.424 -2.670 7.987 1.00 98.44 166 LEU A N 1
ATOM 1313 C CA . LEU A 1 166 ? -20.768 -4.018 7.506 1.00 98.44 166 LEU A CA 1
ATOM 1314 C C . LEU A 1 166 ? -21.961 -4.650 8.234 1.00 98.44 166 LEU A C 1
ATOM 1316 O O . LEU A 1 166 ? -22.692 -5.456 7.660 1.00 98.44 166 LEU A O 1
ATOM 1320 N N . LYS A 1 167 ? -22.160 -4.317 9.514 1.00 98.31 167 LYS A N 1
ATOM 1321 C CA . LYS A 1 167 ? -23.219 -4.897 10.346 1.00 98.31 167 LYS A CA 1
ATOM 1322 C C . LYS A 1 167 ? -23.680 -3.899 11.404 1.00 98.31 167 LYS A C 1
ATOM 1324 O O . LYS A 1 167 ? -22.860 -3.355 12.133 1.00 98.31 167 LYS A O 1
ATOM 1329 N N . ASN A 1 168 ? -24.995 -3.729 11.536 1.00 98.25 168 ASN A N 1
ATOM 1330 C CA . ASN A 1 168 ? -25.616 -2.959 12.615 1.00 98.25 168 ASN A CA 1
ATOM 1331 C C . ASN A 1 168 ? -26.794 -3.745 13.200 1.00 98.25 168 ASN A C 1
ATOM 1333 O O . ASN A 1 168 ? -27.927 -3.642 12.740 1.00 98.25 168 ASN A O 1
ATOM 1337 N N . GLN A 1 169 ? -26.510 -4.620 14.161 1.00 96.75 169 GLN A N 1
ATOM 1338 C CA . GLN A 1 169 ? -27.542 -5.450 14.775 1.00 96.75 169 GLN A CA 1
ATOM 1339 C C . GLN A 1 169 ? -28.283 -4.656 15.853 1.00 96.75 169 GLN A C 1
ATOM 1341 O O . GLN A 1 169 ? -27.646 -4.031 16.698 1.00 96.75 169 GLN A O 1
ATOM 1346 N N . ASN A 1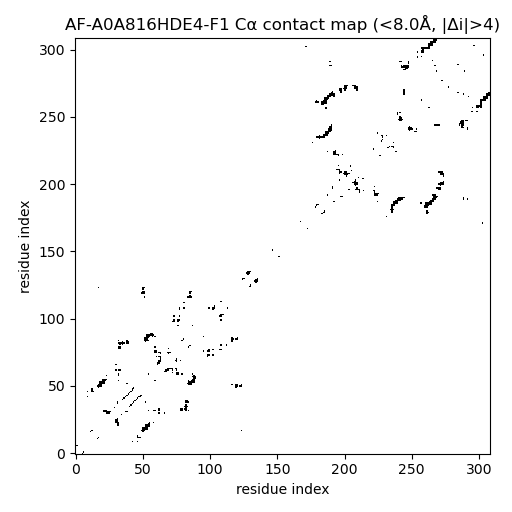 170 ? -29.616 -4.737 15.844 1.00 95.50 170 ASN A N 1
ATOM 1347 C CA . ASN A 1 170 ? -30.502 -4.032 16.778 1.00 95.50 170 ASN A CA 1
ATOM 1348 C C . ASN A 1 170 ? -30.312 -2.503 16.786 1.00 95.50 170 ASN A C 1
ATOM 1350 O O . ASN A 1 170 ? -30.521 -1.880 17.823 1.00 95.50 170 ASN A O 1
ATOM 1354 N N . ASP A 1 171 ? -29.878 -1.921 15.663 1.00 96.56 171 ASP A N 1
ATOM 1355 C CA . ASP A 1 171 ? -29.676 -0.475 15.505 1.00 96.56 171 ASP A CA 1
ATOM 1356 C C . ASP A 1 171 ? -28.800 0.157 16.605 1.00 96.56 171 ASP A C 1
ATOM 1358 O O . ASP A 1 171 ? -29.042 1.273 17.060 1.00 96.56 171 ASP A O 1
ATOM 1362 N N . VAL A 1 172 ? -27.765 -0.566 17.053 1.00 96.88 172 VAL A N 1
ATOM 1363 C CA . VAL A 1 172 ? -26.845 -0.096 18.104 1.00 96.88 172 VAL A CA 1
ATOM 1364 C C . VAL A 1 172 ? -26.027 1.127 17.673 1.00 96.88 172 VAL A C 1
ATOM 1366 O O . VAL A 1 172 ? -25.632 1.936 18.513 1.00 96.88 172 VAL A O 1
ATOM 1369 N N . LEU A 1 173 ? -25.755 1.266 16.372 1.00 97.62 173 LEU A N 1
ATOM 1370 C CA . LEU A 1 173 ? -25.106 2.441 15.797 1.00 97.62 173 LEU A CA 1
ATOM 1371 C C . LEU A 1 173 ? -26.142 3.396 15.175 1.00 97.62 173 LEU A C 1
ATOM 1373 O O . LEU A 1 173 ? -27.034 2.923 14.465 1.00 97.62 173 LEU A O 1
ATOM 1377 N N . PRO A 1 174 ? -25.987 4.727 15.352 1.00 97.06 174 PRO A N 1
ATOM 1378 C CA . PRO A 1 174 ? -24.922 5.400 16.107 1.00 97.06 174 PRO A CA 1
ATOM 1379 C C . PRO A 1 174 ? -25.071 5.225 17.627 1.00 97.06 174 PRO A C 1
ATOM 1381 O O . PRO A 1 174 ? -26.181 5.179 18.146 1.00 97.06 174 PRO A O 1
ATOM 1384 N N . LEU A 1 175 ? -23.941 5.171 18.344 1.00 96.31 175 LEU A N 1
ATOM 1385 C CA . LEU A 1 175 ? -23.942 5.007 19.801 1.00 96.31 175 LEU A CA 1
ATOM 1386 C C . LEU A 1 175 ? -24.686 6.162 20.487 1.00 96.31 175 LEU A C 1
ATOM 1388 O O . LEU A 1 175 ? -24.373 7.335 20.260 1.00 96.31 175 LEU A O 1
ATOM 1392 N N . ASP A 1 176 ? -25.601 5.837 21.400 1.00 95.12 176 ASP A N 1
ATOM 1393 C CA . ASP A 1 176 ? -26.205 6.834 22.285 1.00 95.12 176 ASP A CA 1
ATOM 1394 C C . ASP A 1 176 ? -25.190 7.268 23.350 1.00 95.12 176 ASP A C 1
ATOM 1396 O O . ASP A 1 176 ? -24.964 6.588 24.356 1.00 95.12 176 ASP A O 1
ATOM 1400 N N . VAL A 1 177 ? -24.573 8.429 23.128 1.00 93.94 177 VAL A N 1
ATOM 1401 C CA . VAL A 1 177 ? -23.542 8.996 24.009 1.00 93.94 177 VAL A CA 1
ATOM 1402 C C . VAL A 1 177 ? -24.041 9.280 25.427 1.00 93.94 177 VAL A C 1
ATOM 1404 O O . VAL A 1 177 ? -23.220 9.379 26.336 1.00 93.94 177 VAL A O 1
ATOM 1407 N N . ASN A 1 178 ? -25.356 9.382 25.647 1.00 93.00 178 ASN A N 1
ATOM 1408 C CA . ASN A 1 178 ? -25.916 9.580 26.986 1.00 93.00 178 ASN A CA 1
ATOM 1409 C C . ASN A 1 178 ? -25.829 8.310 27.842 1.00 93.00 178 ASN A C 1
ATOM 1411 O O . ASN A 1 178 ? -25.831 8.395 29.068 1.00 93.00 178 ASN A O 1
ATOM 1415 N N . GLN A 1 179 ? -25.710 7.139 27.209 1.00 91.38 179 GLN A N 1
ATOM 1416 C CA . GLN A 1 179 ? -25.492 5.866 27.901 1.00 91.38 179 GLN A CA 1
ATOM 1417 C C . GLN A 1 179 ? -24.030 5.655 28.301 1.00 91.38 179 GLN A C 1
ATOM 1419 O O . GLN A 1 179 ? -23.740 4.741 29.072 1.00 91.38 179 GLN A O 1
ATOM 1424 N N . ILE A 1 180 ? -23.122 6.498 27.798 1.00 96.44 180 ILE A N 1
ATOM 1425 C CA . ILE A 1 180 ? -21.701 6.483 28.130 1.00 96.44 180 ILE A CA 1
ATOM 1426 C C . ILE A 1 180 ? -21.466 7.486 29.266 1.00 96.44 180 ILE A C 1
ATOM 1428 O O . ILE A 1 180 ? -21.447 8.705 29.067 1.00 96.44 180 ILE A O 1
ATOM 1432 N N . THR A 1 181 ? -21.279 6.971 30.478 1.00 96.38 181 THR A N 1
ATOM 1433 C CA . THR A 1 181 ? -21.074 7.760 31.704 1.00 96.38 181 THR A CA 1
A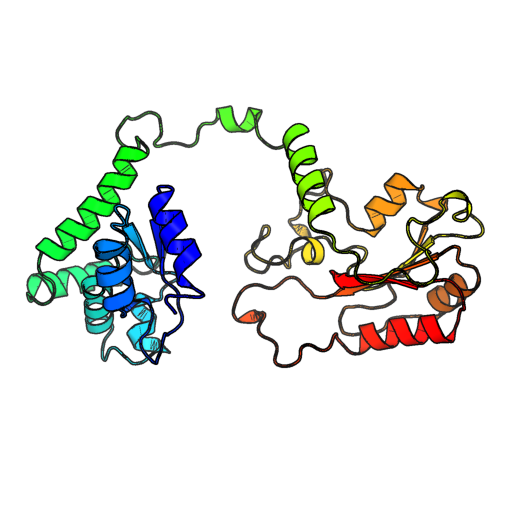TOM 1434 C C . THR A 1 181 ? -19.802 7.321 32.427 1.00 96.38 181 THR A C 1
ATOM 1436 O O . THR A 1 181 ? -19.170 6.341 32.050 1.00 96.38 181 THR A O 1
ATOM 1439 N N . GLU A 1 182 ? -19.411 8.024 33.492 1.00 95.25 182 GLU A N 1
ATOM 1440 C CA . GLU A 1 182 ? -18.242 7.638 34.301 1.00 95.25 182 GLU A CA 1
ATOM 1441 C C . GLU A 1 182 ? -18.448 6.326 35.077 1.00 95.25 182 GLU A C 1
ATOM 1443 O O . GLU A 1 182 ? -17.475 5.680 35.458 1.00 95.25 182 GLU A O 1
ATOM 1448 N N . THR A 1 183 ? -19.702 5.914 35.288 1.00 93.94 183 THR A N 1
ATOM 1449 C CA . THR A 1 183 ? -20.067 4.647 35.943 1.00 93.94 183 THR A CA 1
ATOM 1450 C C . THR A 1 183 ? -20.450 3.547 34.954 1.00 93.94 183 THR A C 1
ATOM 1452 O O . THR A 1 183 ? -20.419 2.375 35.316 1.00 93.94 183 THR A O 1
ATOM 1455 N N . LYS A 1 184 ? -20.795 3.912 33.713 1.00 96.19 184 LYS A N 1
ATOM 1456 C CA . LYS A 1 184 ? -21.154 3.005 32.618 1.00 96.19 184 LYS A CA 1
ATOM 1457 C C . LYS A 1 184 ? -20.366 3.395 31.363 1.00 96.19 184 LYS A C 1
ATOM 1459 O O . LYS A 1 184 ? -20.871 4.052 30.454 1.00 96.19 184 LYS A O 1
ATOM 1464 N N . LYS A 1 185 ? -19.077 3.064 31.372 1.00 97.75 185 LYS A N 1
ATOM 1465 C CA . LYS A 1 185 ? -18.082 3.581 30.422 1.00 97.75 185 LYS A CA 1
ATOM 1466 C C . LYS A 1 185 ? -18.098 2.864 29.075 1.00 97.75 185 LYS A C 1
ATOM 1468 O O . LYS A 1 185 ? -18.594 1.745 28.958 1.00 97.75 185 LYS A O 1
ATOM 1473 N N . LEU A 1 186 ? -17.511 3.502 28.065 1.00 98.38 186 LEU A N 1
ATOM 1474 C CA . LEU A 1 186 ? -17.142 2.847 26.812 1.00 98.38 186 LEU A CA 1
ATOM 1475 C C . LEU A 1 186 ? -15.835 2.084 27.041 1.00 98.38 186 LEU A C 1
ATOM 1477 O O . LEU A 1 186 ? -14.818 2.700 27.360 1.00 98.38 186 LEU A O 1
ATOM 1481 N N . VAL A 1 187 ? -15.866 0.763 26.891 1.00 98.56 187 VAL A N 1
ATOM 1482 C CA . VAL A 1 187 ? -14.663 -0.071 26.983 1.00 98.56 187 VAL A CA 1
ATOM 1483 C C . VAL A 1 187 ? -14.050 -0.204 25.596 1.00 98.56 187 VAL A C 1
ATOM 1485 O O . VAL A 1 187 ? -14.749 -0.580 24.660 1.00 98.56 187 VAL A O 1
ATOM 1488 N N . ILE A 1 188 ? -12.759 0.090 25.460 1.00 98.69 188 ILE A N 1
ATOM 1489 C CA . ILE A 1 188 ? -11.994 -0.070 24.218 1.00 98.69 188 ILE A CA 1
ATOM 1490 C C . ILE A 1 188 ? -10.853 -1.063 24.462 1.00 98.69 188 ILE A C 1
ATOM 1492 O O . ILE A 1 188 ? -10.115 -0.948 25.443 1.00 98.69 188 ILE A O 1
ATOM 1496 N N . THR A 1 189 ? -10.698 -2.041 23.575 1.00 98.69 189 THR A N 1
ATOM 1497 C CA . THR A 1 189 ? -9.621 -3.041 23.636 1.00 98.69 189 THR A CA 1
ATOM 1498 C C . THR A 1 189 ? -9.238 -3.537 22.237 1.00 98.69 189 THR A C 1
ATOM 1500 O O . THR A 1 189 ? -9.821 -3.103 21.243 1.00 98.69 189 THR A O 1
ATOM 1503 N N . GLY A 1 190 ? -8.265 -4.445 22.166 1.00 98.31 190 GLY A N 1
ATOM 1504 C CA . GLY A 1 190 ? -7.748 -5.049 20.939 1.00 98.31 190 GLY A CA 1
ATOM 1505 C C . GLY A 1 190 ? -6.510 -4.338 20.371 1.00 98.31 190 GLY A C 1
ATOM 1506 O O . GLY A 1 190 ? -6.265 -3.164 20.688 1.00 98.31 190 GLY A O 1
ATOM 1507 N N . PRO A 1 191 ? -5.701 -5.044 19.562 1.00 97.75 191 PRO A N 1
ATOM 1508 C CA . PRO A 1 191 ? -4.325 -4.650 19.260 1.00 97.75 191 PRO A CA 1
ATOM 1509 C C . PRO A 1 191 ? -4.209 -3.406 18.374 1.00 97.75 191 PRO A C 1
ATOM 1511 O O . PRO A 1 191 ? -3.203 -2.706 18.446 1.00 97.75 191 PRO A O 1
ATOM 1514 N N . THR A 1 192 ? -5.238 -3.073 17.590 1.00 97.81 192 THR A N 1
ATOM 1515 C CA . THR A 1 192 ? -5.222 -1.910 16.680 1.00 97.81 192 THR A CA 1
ATOM 1516 C C . THR A 1 192 ? -5.815 -0.643 17.310 1.00 97.81 192 THR A C 1
ATOM 1518 O O . THR A 1 192 ? -5.775 0.439 16.726 1.00 97.81 192 THR A O 1
ATOM 1521 N N . SER A 1 193 ? -6.334 -0.728 18.542 1.00 97.56 193 SER A N 1
ATOM 1522 C CA . SER A 1 193 ? -7.083 0.365 19.188 1.00 97.56 193 SER A CA 1
ATOM 1523 C C . SER A 1 193 ? -6.253 1.618 19.496 1.00 97.56 193 SER A C 1
ATOM 1525 O O . SER A 1 193 ? -6.801 2.724 19.543 1.00 97.56 193 SER A O 1
ATOM 1527 N N . ASN A 1 194 ? -4.941 1.467 19.705 1.00 95.69 194 ASN A N 1
ATOM 1528 C CA . ASN A 1 194 ? -4.033 2.562 20.053 1.00 95.69 194 ASN A CA 1
ATOM 1529 C C . ASN A 1 194 ? -2.716 2.538 19.255 1.00 95.69 194 ASN A C 1
ATOM 1531 O O . ASN A 1 194 ? -1.652 2.855 19.791 1.00 95.69 194 ASN A O 1
ATOM 1535 N N . VAL A 1 195 ? -2.784 2.155 17.978 1.00 94.12 195 VAL A N 1
ATOM 1536 C CA . VAL A 1 195 ? -1.609 1.963 17.118 1.00 94.12 195 VAL A CA 1
ATOM 1537 C C . VAL A 1 195 ? -1.779 2.743 15.815 1.00 94.12 195 VAL A C 1
ATOM 1539 O O . VAL A 1 195 ? -2.681 2.467 15.030 1.00 94.12 195 VAL A O 1
ATOM 1542 N N . LEU A 1 196 ? -0.917 3.741 15.581 1.00 94.56 196 LEU A N 1
ATOM 1543 C CA . LEU A 1 196 ? -0.965 4.552 14.354 1.00 94.56 196 LEU A CA 1
ATOM 1544 C C . LEU A 1 196 ? -0.494 3.780 13.123 1.00 94.56 196 LEU A C 1
ATOM 1546 O O . LEU A 1 196 ? -1.015 4.010 12.036 1.00 94.56 196 LEU A O 1
ATOM 1550 N N . THR A 1 197 ? 0.470 2.876 13.289 1.00 95.56 197 THR A N 1
ATOM 1551 C CA . THR A 1 197 ? 1.030 2.104 12.176 1.00 95.56 197 THR A CA 1
ATOM 1552 C C . THR A 1 197 ? -0.037 1.227 11.527 1.00 95.56 197 THR A C 1
ATOM 1554 O O . THR A 1 197 ? -0.167 1.275 10.315 1.00 95.56 197 THR A O 1
ATOM 1557 N N . SER A 1 198 ? -0.894 0.546 12.296 1.00 95.56 198 SER A N 1
ATOM 1558 C CA . SER A 1 198 ? -2.038 -0.202 11.744 1.00 95.56 198 SER A CA 1
ATOM 1559 C C . SER A 1 198 ? -3.035 0.686 10.994 1.00 95.56 198 SER A C 1
ATOM 1561 O O . SER A 1 198 ? -3.534 0.285 9.957 1.00 95.56 198 SER A O 1
ATOM 1563 N N . LEU A 1 199 ? -3.293 1.914 11.463 1.00 95.44 199 LEU A N 1
ATOM 1564 C CA . LEU A 1 199 ? -4.222 2.829 10.781 1.00 95.44 199 LEU A CA 1
ATOM 1565 C C . LEU A 1 199 ? -3.695 3.358 9.439 1.00 95.44 199 LEU A C 1
ATOM 1567 O O . LEU A 1 199 ? -4.493 3.782 8.608 1.00 95.44 199 LEU A O 1
ATOM 1571 N N . ASN A 1 200 ? -2.374 3.405 9.253 1.00 95.38 200 ASN A N 1
ATOM 1572 C CA . ASN A 1 200 ? -1.754 3.937 8.035 1.00 95.38 200 ASN A CA 1
ATOM 1573 C C . ASN A 1 200 ? -1.257 2.826 7.098 1.00 95.38 200 ASN A C 1
ATOM 1575 O O . ASN A 1 200 ? -1.272 3.000 5.883 1.00 95.38 200 ASN A O 1
ATOM 1579 N N . GLY A 1 201 ? -0.838 1.688 7.653 1.00 96.81 201 GLY A N 1
ATOM 1580 C CA . GLY A 1 201 ? -0.280 0.565 6.916 1.00 96.81 201 GLY A CA 1
ATOM 1581 C C . GLY A 1 201 ? 1.106 0.851 6.336 1.00 96.81 201 GLY A C 1
ATOM 1582 O O . GLY A 1 201 ? 1.864 1.699 6.817 1.00 96.81 201 GLY A O 1
ATOM 1583 N N . GLY A 1 202 ? 1.434 0.092 5.294 1.00 97.31 202 GLY A N 1
ATOM 1584 C CA . GLY A 1 202 ? 2.648 0.236 4.504 1.00 97.31 202 GLY A CA 1
ATOM 1585 C C . GLY A 1 202 ? 2.849 1.610 3.868 1.00 97.31 202 GLY A C 1
ATOM 1586 O O . GLY A 1 202 ? 1.938 2.436 3.833 1.00 97.31 202 GLY A O 1
ATOM 1587 N N . TRP A 1 203 ? 4.051 1.864 3.344 1.00 97.50 203 TRP A N 1
ATOM 1588 C CA . TRP A 1 203 ? 4.394 3.117 2.647 1.00 97.50 203 TRP A CA 1
ATOM 1589 C C . TRP A 1 203 ? 4.168 4.405 3.457 1.00 97.50 203 TRP A C 1
ATOM 1591 O O . TRP A 1 203 ? 4.057 5.498 2.898 1.00 97.50 203 TRP A O 1
ATOM 1601 N N . SER A 1 204 ? 4.155 4.292 4.783 1.00 95.69 204 SER A N 1
ATOM 1602 C CA . SER A 1 204 ? 3.862 5.392 5.698 1.00 95.69 204 SER A CA 1
ATOM 1603 C C . SER A 1 204 ? 5.062 5.661 6.603 1.00 95.69 204 SER A C 1
ATOM 1605 O O . SER A 1 204 ? 5.341 4.910 7.537 1.00 95.69 204 SER A O 1
ATOM 1607 N N . TYR A 1 205 ? 5.786 6.748 6.314 1.00 94.25 205 TYR A N 1
ATOM 1608 C CA . TYR A 1 205 ? 7.072 7.163 6.910 1.00 94.25 205 TYR A CA 1
ATOM 1609 C C . TYR A 1 205 ? 8.260 6.216 6.661 1.00 94.25 205 TYR A C 1
ATOM 1611 O O . TYR A 1 205 ? 9.334 6.676 6.279 1.00 94.25 205 TYR A O 1
ATOM 1619 N N . THR A 1 206 ? 8.083 4.909 6.843 1.00 96.00 206 THR A N 1
ATOM 1620 C CA . THR A 1 206 ? 9.030 3.860 6.431 1.00 96.00 206 THR A CA 1
ATOM 1621 C C . THR A 1 206 ? 8.382 2.958 5.396 1.00 96.00 206 THR A C 1
ATOM 1623 O O . THR A 1 206 ? 7.160 2.937 5.274 1.00 96.00 206 THR A O 1
ATOM 1626 N N . TRP A 1 207 ? 9.201 2.186 4.674 1.00 96.31 207 TRP A N 1
ATOM 1627 C CA . TRP A 1 207 ? 8.715 1.211 3.697 1.00 96.31 207 TRP A CA 1
ATOM 1628 C C . TRP A 1 207 ? 7.658 0.288 4.305 1.00 96.31 207 TRP A C 1
ATOM 1630 O O . TRP A 1 207 ? 6.522 0.324 3.865 1.00 96.31 207 TRP A O 1
ATOM 1640 N N . GLN A 1 208 ? 7.995 -0.435 5.378 1.00 97.69 208 GLN A N 1
ATOM 1641 C CA . GLN A 1 208 ? 7.060 -1.345 6.051 1.00 97.69 208 GLN A CA 1
ATOM 1642 C C . GLN A 1 208 ? 5.991 -0.628 6.892 1.00 97.69 208 GLN A C 1
ATOM 1644 O O . GLN A 1 208 ? 5.039 -1.263 7.328 1.00 97.69 208 GLN A O 1
ATOM 1649 N N . GLY A 1 209 ? 6.143 0.673 7.165 1.00 96.44 209 GLY A N 1
ATOM 1650 C CA . GLY A 1 209 ? 5.192 1.449 7.967 1.00 96.44 209 GLY A CA 1
ATOM 1651 C C . GLY A 1 209 ? 5.078 1.023 9.435 1.00 96.44 209 GLY A C 1
ATOM 1652 O O . GLY A 1 209 ? 4.181 1.482 10.136 1.00 96.44 209 GLY A O 1
ATOM 1653 N N . ASN A 1 210 ? 5.973 0.160 9.920 1.00 94.56 210 ASN A N 1
ATOM 1654 C CA . ASN A 1 210 ? 5.858 -0.534 11.205 1.00 94.56 210 ASN A CA 1
ATOM 1655 C C . ASN A 1 210 ? 6.645 0.115 12.358 1.00 94.56 210 ASN A C 1
ATOM 1657 O O . ASN A 1 210 ? 6.675 -0.425 13.463 1.00 94.56 210 ASN A O 1
ATOM 1661 N N . ASP A 1 211 ? 7.244 1.286 12.136 1.00 93.81 211 ASP A N 1
ATOM 1662 C CA . ASP A 1 211 ? 7.909 2.063 13.182 1.00 93.81 211 ASP A CA 1
ATOM 1663 C C . ASP A 1 211 ? 6.984 3.176 13.690 1.00 93.81 211 ASP A C 1
ATOM 1665 O O . ASP A 1 211 ? 6.784 4.194 13.033 1.00 93.81 211 ASP A O 1
ATOM 1669 N N . GLN A 1 212 ? 6.403 3.000 14.879 1.00 89.44 212 GLN A N 1
ATOM 1670 C CA . GLN A 1 212 ? 5.536 4.019 15.480 1.00 89.44 212 GLN A CA 1
ATOM 1671 C C . GLN A 1 212 ? 6.327 5.221 16.027 1.00 89.44 212 GLN A C 1
ATOM 1673 O O . GLN A 1 212 ? 5.759 6.298 16.207 1.00 89.44 212 GLN A O 1
ATOM 1678 N N . SER A 1 213 ? 7.629 5.070 16.290 1.00 91.25 213 SER A N 1
ATOM 1679 C CA . SER A 1 213 ? 8.441 6.101 16.951 1.00 91.25 213 SER A CA 1
ATOM 1680 C C . SER A 1 213 ? 8.736 7.308 16.058 1.00 91.25 213 SER A C 1
ATOM 1682 O O . SER A 1 213 ? 8.947 8.411 16.562 1.00 91.25 213 SER A O 1
ATOM 1684 N N . ILE A 1 214 ? 8.691 7.117 14.737 1.00 90.88 214 ILE A N 1
ATOM 1685 C CA . ILE A 1 214 ? 8.924 8.171 13.740 1.00 90.88 214 ILE A CA 1
ATOM 1686 C C . ILE A 1 214 ? 7.662 8.965 13.395 1.00 90.88 214 ILE A C 1
ATOM 1688 O O . ILE A 1 214 ? 7.752 9.993 12.720 1.00 90.88 214 ILE A O 1
ATOM 1692 N N . TYR A 1 215 ? 6.488 8.519 13.856 1.00 87.50 215 TYR A N 1
ATOM 1693 C CA . TYR A 1 215 ? 5.254 9.271 13.661 1.00 87.50 215 TYR A CA 1
ATOM 1694 C C . TYR A 1 215 ? 5.310 10.566 14.489 1.00 87.50 215 TYR A C 1
ATOM 1696 O O . TYR A 1 215 ? 5.644 10.527 15.682 1.00 87.50 215 TYR A O 1
ATOM 1704 N N . PRO A 1 216 ? 4.977 11.727 13.897 1.00 83.06 216 PRO A N 1
ATOM 1705 C CA . PRO A 1 216 ? 5.079 13.003 14.588 1.00 83.06 216 PRO A CA 1
ATOM 1706 C C . PRO A 1 216 ? 4.133 13.082 15.792 1.00 83.06 216 PRO A C 1
ATOM 1708 O O . PRO A 1 216 ? 2.913 13.030 15.654 1.00 83.06 216 PRO A O 1
ATOM 1711 N N . GLN A 1 217 ? 4.708 13.279 16.978 1.00 72.56 217 GLN A N 1
ATOM 1712 C CA . GLN A 1 217 ? 3.981 13.322 18.256 1.00 72.56 217 GLN A CA 1
ATOM 1713 C C . GLN A 1 217 ? 3.140 14.598 18.447 1.00 72.56 217 GLN A C 1
ATOM 1715 O O . GLN A 1 217 ? 2.314 14.683 19.349 1.00 72.56 217 GLN A O 1
ATOM 1720 N N . ASN A 1 218 ? 3.377 15.621 17.625 1.00 65.38 218 ASN A N 1
ATOM 1721 C CA . ASN A 1 218 ? 2.753 16.943 17.700 1.00 65.38 218 ASN A CA 1
ATOM 1722 C C . ASN A 1 218 ? 1.673 17.180 16.628 1.00 65.38 218 ASN A C 1
ATOM 1724 O O . ASN A 1 218 ? 1.164 18.298 16.527 1.00 65.38 218 ASN A O 1
ATOM 1728 N N . LEU A 1 219 ? 1.340 16.175 15.813 1.00 62.69 219 LEU A N 1
ATOM 1729 C CA . LEU A 1 219 ? 0.290 16.291 14.801 1.00 62.69 219 LEU A CA 1
ATOM 1730 C C . LEU A 1 219 ? -1.097 15.972 15.370 1.00 62.69 219 LEU A C 1
ATOM 1732 O O . LEU A 1 219 ? -1.254 15.342 16.407 1.00 62.69 219 LEU A O 1
ATOM 1736 N N . ILE A 1 220 ? -2.128 16.418 14.646 1.00 74.31 220 ILE A N 1
ATOM 1737 C CA . ILE A 1 220 ? -3.553 16.199 14.957 1.00 74.31 220 ILE A CA 1
ATOM 1738 C C . ILE A 1 220 ? -3.944 14.710 14.831 1.00 74.31 220 ILE A C 1
ATOM 1740 O O . ILE A 1 220 ? -5.056 14.329 15.202 1.00 74.31 220 ILE A O 1
ATOM 1744 N N . THR A 1 221 ? -3.044 13.874 14.308 1.00 84.69 221 THR A N 1
ATOM 1745 C CA . THR A 1 221 ? -3.226 12.434 14.133 1.00 84.69 221 THR A CA 1
ATOM 1746 C C . THR A 1 221 ? -3.527 11.771 15.470 1.00 84.69 221 THR A C 1
ATOM 1748 O O . THR A 1 221 ? -2.806 11.959 16.444 1.00 84.69 221 THR A O 1
ATOM 1751 N N . LYS A 1 222 ? -4.610 11.000 15.507 1.00 90.56 222 LYS A N 1
ATOM 1752 C CA . LYS A 1 222 ? -5.082 10.306 16.702 1.00 90.56 222 LYS A CA 1
ATOM 1753 C C . LYS A 1 222 ? -5.327 8.851 16.379 1.00 90.56 222 LYS A C 1
ATOM 1755 O O . LYS A 1 222 ? -5.831 8.531 15.304 1.00 90.56 222 LYS A O 1
ATOM 1760 N N . THR A 1 223 ? -5.051 7.991 17.344 1.00 95.31 223 THR A N 1
ATOM 1761 C CA . THR A 1 223 ? -5.539 6.614 17.321 1.00 95.31 223 THR A CA 1
ATOM 1762 C C . THR A 1 223 ? -7.062 6.568 17.511 1.00 95.31 223 THR A C 1
ATOM 1764 O O . THR A 1 223 ? -7.713 7.582 17.805 1.00 95.31 223 THR A O 1
ATOM 1767 N N . ILE A 1 224 ? -7.659 5.378 17.387 1.00 97.19 224 ILE A N 1
ATOM 1768 C CA . ILE A 1 224 ? -9.081 5.166 17.700 1.00 97.19 224 ILE A CA 1
ATOM 1769 C C . ILE A 1 224 ? -9.351 5.543 19.164 1.00 97.19 224 ILE A C 1
ATOM 1771 O O . ILE A 1 224 ? -10.250 6.340 19.451 1.00 97.19 224 ILE A O 1
ATOM 1775 N N . LEU A 1 225 ? -8.532 5.038 20.090 1.00 97.88 225 LEU A N 1
ATOM 1776 C CA . LEU A 1 225 ? -8.631 5.338 21.517 1.00 97.88 225 LEU A CA 1
ATOM 1777 C C . LEU A 1 225 ? -8.555 6.845 21.804 1.00 97.88 225 LEU A C 1
ATOM 1779 O O . LEU A 1 225 ? -9.388 7.387 22.536 1.00 97.88 225 LEU A O 1
ATOM 1783 N N . GLU A 1 226 ? -7.570 7.537 21.234 1.00 95.69 226 GLU A N 1
ATOM 1784 C CA . GLU A 1 226 ? -7.377 8.979 21.429 1.00 95.69 226 GLU A CA 1
ATOM 1785 C C . GLU A 1 226 ? -8.529 9.800 20.847 1.00 95.69 226 GLU A C 1
ATOM 1787 O O . GLU A 1 226 ? -8.938 10.808 21.437 1.00 95.69 226 GLU A O 1
ATOM 1792 N N . SER A 1 227 ? -9.100 9.352 19.728 1.00 95.31 227 SER A N 1
ATOM 1793 C CA . SER A 1 227 ? -10.267 9.976 19.106 1.00 95.31 227 SER A CA 1
ATOM 1794 C C . SER A 1 227 ? -11.496 9.891 20.014 1.00 95.31 227 SER A C 1
ATOM 1796 O O . SER A 1 227 ? -12.133 10.916 20.280 1.00 95.31 227 SER A O 1
ATOM 1798 N N . PHE A 1 228 ? -11.784 8.715 20.584 1.00 97.31 228 PHE A N 1
ATOM 1799 C CA . PHE A 1 228 ? -12.880 8.550 21.548 1.00 97.31 228 PHE A CA 1
ATOM 1800 C C . PHE A 1 228 ? -12.650 9.342 22.838 1.00 97.31 228 PHE A C 1
ATOM 1802 O O . PHE A 1 228 ? -13.560 10.038 23.297 1.00 97.31 228 PHE A O 1
ATOM 1809 N N . ARG A 1 229 ? -11.431 9.315 23.394 1.00 97.31 229 ARG A N 1
ATOM 1810 C CA . ARG A 1 229 ? -11.070 10.116 24.578 1.00 97.31 229 ARG A CA 1
ATOM 1811 C C . ARG A 1 229 ? -11.233 11.610 24.332 1.00 97.31 229 ARG A C 1
ATOM 1813 O O . ARG A 1 229 ? -11.785 12.303 25.182 1.00 97.31 229 ARG A O 1
ATOM 1820 N N . THR A 1 230 ? -10.821 12.099 23.162 1.00 95.38 230 THR A N 1
ATOM 1821 C CA . THR A 1 230 ? -10.994 13.509 22.790 1.00 95.38 230 THR A CA 1
ATOM 1822 C C . THR A 1 230 ? -12.473 13.878 22.670 1.00 95.38 230 THR A C 1
ATOM 1824 O O . THR A 1 230 ? -12.876 14.955 23.102 1.00 95.38 230 THR A O 1
ATOM 1827 N N . ARG A 1 231 ? -13.297 13.005 22.075 1.00 95.00 231 ARG A N 1
ATOM 1828 C CA . ARG A 1 231 ? -14.701 13.317 21.771 1.00 95.00 231 ARG A CA 1
ATOM 1829 C C . ARG A 1 231 ? -15.634 13.196 22.975 1.00 95.00 231 ARG A C 1
ATOM 1831 O O . ARG A 1 231 ? -16.574 13.988 23.072 1.00 95.00 231 ARG A O 1
ATOM 1838 N N . LEU A 1 232 ? -15.412 12.199 23.833 1.00 96.38 232 LEU A N 1
ATOM 1839 C CA . LEU A 1 232 ? -16.302 11.844 24.947 1.00 96.38 232 LEU A CA 1
ATOM 1840 C C . LEU A 1 232 ? -15.734 12.214 26.326 1.00 96.38 232 LEU A C 1
ATOM 1842 O O . LEU A 1 232 ? -16.501 12.322 27.283 1.00 96.38 232 LEU A O 1
ATOM 1846 N N . GLY A 1 233 ? -14.424 12.454 26.419 1.00 97.12 233 GLY A N 1
ATOM 1847 C CA . GLY A 1 233 ? -13.697 12.701 27.662 1.00 97.12 233 GLY A CA 1
ATOM 1848 C C . GLY A 1 233 ? -13.100 11.421 28.251 1.00 97.12 233 GLY A C 1
ATOM 1849 O O . GLY A 1 233 ? -13.772 10.396 28.361 1.00 97.12 233 GLY A O 1
ATOM 1850 N N . SER A 1 234 ? -11.834 11.483 28.672 1.00 97.19 234 SER A N 1
ATOM 1851 C CA . SER A 1 234 ? -11.084 10.316 29.165 1.00 97.19 234 SER A CA 1
ATOM 1852 C C . SER A 1 234 ? -11.704 9.634 30.386 1.00 97.19 234 SER A C 1
ATOM 1854 O O . SER A 1 234 ? -11.535 8.430 30.536 1.00 97.19 234 SER A O 1
ATOM 1856 N N . SER A 1 235 ? -12.446 10.353 31.239 1.00 97.69 235 SER A N 1
ATOM 1857 C CA . SER A 1 235 ? -13.105 9.754 32.414 1.00 97.69 235 SER A CA 1
ATOM 1858 C C . SER A 1 235 ? -14.199 8.748 32.046 1.00 97.69 235 SER A C 1
ATOM 1860 O O . SER A 1 235 ? -14.538 7.894 32.862 1.00 97.69 235 SER A O 1
ATOM 1862 N N . LYS A 1 236 ? -14.716 8.804 30.813 1.00 98.00 236 LYS A N 1
ATOM 1863 C CA . LYS A 1 236 ? -15.785 7.934 30.307 1.00 98.00 236 LYS A CA 1
ATOM 1864 C C . LYS A 1 236 ? -15.293 6.751 29.468 1.00 98.00 236 LYS A C 1
ATOM 1866 O O . LYS A 1 236 ? -16.116 5.974 28.985 1.00 98.00 236 LYS A O 1
ATOM 1871 N N . ILE A 1 237 ? -13.980 6.637 29.263 1.00 98.44 237 ILE A N 1
ATOM 1872 C CA . ILE A 1 237 ? -13.359 5.604 28.432 1.00 98.44 237 ILE A CA 1
ATOM 1873 C C . ILE A 1 237 ? -12.468 4.732 29.309 1.00 98.44 237 ILE A C 1
ATOM 1875 O O . ILE A 1 237 ? -11.490 5.230 29.869 1.00 98.44 237 ILE A O 1
ATOM 1879 N N . ASP A 1 238 ? -12.758 3.437 29.365 1.00 98.06 238 ASP A N 1
ATOM 1880 C CA . ASP A 1 238 ? -11.810 2.459 29.892 1.00 98.06 238 ASP A CA 1
ATOM 1881 C C . ASP A 1 238 ? -11.070 1.801 28.730 1.00 98.06 238 ASP A C 1
ATOM 1883 O O . ASP A 1 238 ? -11.663 1.428 27.719 1.00 98.06 238 ASP A O 1
ATOM 1887 N N . TYR A 1 239 ? -9.754 1.681 28.874 1.00 98.19 239 TYR A N 1
ATOM 1888 C CA . TYR A 1 239 ? -8.888 1.053 27.885 1.00 98.19 239 TYR A CA 1
ATOM 1889 C C . TYR A 1 239 ? -8.143 -0.112 28.517 1.00 98.19 239 TYR A C 1
ATOM 1891 O O . TYR A 1 239 ? -7.514 0.063 29.563 1.00 98.19 239 TYR A O 1
ATOM 1899 N N . TYR A 1 240 ? -8.167 -1.260 27.845 1.00 97.94 240 TYR A N 1
ATOM 1900 C CA . TYR A 1 240 ? -7.435 -2.450 28.260 1.00 97.94 240 TYR A CA 1
ATOM 1901 C C . TYR A 1 240 ? -6.571 -2.959 27.111 1.00 97.94 240 TYR A C 1
ATOM 1903 O O . TYR A 1 240 ? -7.088 -3.408 26.086 1.00 97.94 240 TYR A O 1
ATOM 1911 N N . ASN A 1 241 ? -5.251 -2.914 27.302 1.00 95.50 241 ASN A N 1
ATOM 1912 C CA . ASN A 1 241 ? -4.287 -3.552 26.410 1.00 95.50 241 ASN A CA 1
ATOM 1913 C C . ASN A 1 241 ? -4.221 -5.054 26.722 1.00 95.50 241 ASN A C 1
ATOM 1915 O O . ASN A 1 241 ? -3.302 -5.520 27.391 1.00 95.50 241 ASN A O 1
ATOM 1919 N N . SER A 1 242 ? -5.263 -5.777 26.324 1.00 94.19 242 SER A N 1
ATOM 1920 C CA . SER A 1 242 ? -5.495 -7.174 26.706 1.00 94.19 242 SER A CA 1
ATOM 1921 C C . SER A 1 242 ? -5.042 -8.184 25.652 1.00 94.19 242 SER A C 1
ATOM 1923 O O . SER A 1 242 ? -5.193 -9.386 25.856 1.00 94.19 242 SER A O 1
ATOM 1925 N N . SER A 1 243 ? -4.456 -7.727 24.547 1.00 95.94 243 SER A N 1
ATOM 1926 C CA . SER A 1 243 ? -3.812 -8.594 23.564 1.00 95.94 243 SER A CA 1
ATOM 1927 C C . SER A 1 243 ? -2.746 -7.830 22.776 1.00 95.94 243 SER A C 1
ATOM 1929 O O . SER A 1 243 ? -2.862 -6.625 22.552 1.00 95.94 243 SER A O 1
ATOM 1931 N N . THR A 1 244 ? -1.726 -8.546 22.314 1.00 95.56 244 THR A N 1
ATOM 1932 C CA . THR A 1 244 ? -0.997 -8.171 21.096 1.00 95.56 244 THR A CA 1
ATOM 1933 C C . THR A 1 244 ? -1.788 -8.680 19.881 1.00 95.56 244 THR A C 1
ATOM 1935 O O . THR A 1 244 ? -2.942 -9.095 20.014 1.00 95.56 244 THR A O 1
ATOM 1938 N N . PHE A 1 245 ? -1.196 -8.642 18.686 1.00 96.25 245 PHE A N 1
ATOM 1939 C CA . PHE A 1 245 ? -1.801 -9.246 17.495 1.00 96.25 245 PHE A CA 1
ATOM 1940 C C . PHE A 1 245 ? -1.933 -10.767 17.643 1.00 96.25 245 PHE A C 1
ATOM 1942 O O . PHE A 1 245 ? -3.005 -11.310 17.427 1.00 96.25 245 PHE A O 1
ATOM 1949 N N . ASN A 1 246 ? -0.892 -11.435 18.139 1.00 96.44 246 ASN A N 1
ATOM 1950 C CA . ASN A 1 246 ? -0.795 -12.895 18.169 1.00 96.44 246 ASN A CA 1
ATOM 1951 C C . ASN A 1 246 ? -0.860 -13.520 19.573 1.00 96.44 246 ASN A C 1
ATOM 1953 O O . ASN A 1 246 ? -0.706 -14.732 19.713 1.00 96.44 246 ASN A O 1
ATOM 1957 N N . GLN A 1 247 ? -1.064 -12.726 20.627 1.00 97.75 247 GLN A N 1
ATOM 1958 C CA . GLN A 1 247 ? -1.084 -13.229 21.999 1.00 97.75 247 GLN A CA 1
ATOM 1959 C C . GLN A 1 247 ? -2.118 -12.507 22.868 1.00 97.75 247 GLN A C 1
ATOM 1961 O O . GLN A 1 247 ? -2.192 -11.280 22.884 1.00 97.75 247 GLN A O 1
ATOM 1966 N N . LEU A 1 248 ? -2.875 -13.273 23.659 1.00 97.38 248 LEU A N 1
ATOM 1967 C CA . LEU A 1 248 ? -3.681 -12.733 24.753 1.00 97.38 248 LEU A CA 1
ATOM 1968 C C . LEU A 1 248 ? -2.797 -12.330 25.939 1.00 97.38 248 LEU A C 1
ATOM 1970 O O . LEU A 1 248 ? -1.878 -13.050 26.333 1.00 97.38 248 LEU A O 1
ATOM 1974 N N . LEU A 1 249 ? -3.109 -11.183 26.528 1.00 96.25 249 LEU A N 1
ATOM 1975 C CA . LEU A 1 249 ? -2.517 -10.705 27.773 1.00 96.25 249 LEU A CA 1
ATOM 1976 C C . LEU A 1 249 ? -3.512 -10.933 28.923 1.00 96.25 249 LEU A C 1
ATOM 1978 O O . LEU A 1 249 ? -4.456 -11.711 28.795 1.00 96.25 249 LEU A O 1
ATOM 1982 N N . ASP A 1 250 ? -3.300 -10.276 30.064 1.00 93.12 250 ASP A N 1
ATOM 1983 C CA . ASP A 1 250 ? -4.233 -10.356 31.188 1.00 93.12 250 ASP A CA 1
ATOM 1984 C C . ASP A 1 250 ? -5.629 -9.831 30.792 1.00 93.12 250 ASP A C 1
ATOM 1986 O O . ASP A 1 250 ? -5.799 -8.689 30.336 1.00 93.12 250 ASP A O 1
ATOM 1990 N N . LEU A 1 251 ? -6.630 -10.697 30.964 1.00 96.94 251 LEU A N 1
ATOM 1991 C CA . LEU A 1 251 ? -8.025 -10.435 30.638 1.00 96.94 251 LEU A CA 1
ATOM 1992 C C . LEU A 1 251 ? -8.870 -10.104 31.868 1.00 96.94 251 LEU A C 1
ATOM 1994 O O . LEU A 1 251 ? -9.983 -9.615 31.693 1.00 96.94 251 LEU A O 1
ATOM 1998 N N . ASP A 1 252 ? -8.397 -10.333 33.094 1.00 96.50 252 ASP A N 1
ATOM 1999 C CA . ASP A 1 252 ? -9.257 -10.299 34.284 1.00 96.50 252 ASP A CA 1
ATOM 2000 C C . ASP A 1 252 ? -9.914 -8.927 34.469 1.00 96.50 252 ASP A C 1
ATOM 2002 O O . ASP A 1 252 ? -11.128 -8.810 34.670 1.00 96.50 252 ASP A O 1
ATOM 2006 N N . ASN A 1 253 ? -9.126 -7.862 34.322 1.00 96.56 253 ASN A N 1
ATOM 2007 C CA . ASN A 1 253 ? -9.626 -6.494 34.430 1.00 96.56 253 ASN A CA 1
ATOM 2008 C C . ASN A 1 253 ? -10.597 -6.136 33.294 1.00 96.56 253 ASN A C 1
ATOM 2010 O O . ASN A 1 253 ? -11.634 -5.521 33.550 1.00 96.56 253 ASN A O 1
ATOM 2014 N N . LEU A 1 254 ? -10.307 -6.569 32.063 1.00 98.06 254 LEU A N 1
ATOM 2015 C CA . LEU A 1 254 ? -11.185 -6.369 30.911 1.00 98.06 254 LEU A CA 1
ATOM 2016 C C . LEU A 1 254 ? -12.522 -7.097 31.110 1.00 98.06 254 LEU A C 1
ATOM 2018 O O . LEU A 1 254 ? -13.583 -6.486 31.002 1.00 98.06 254 LEU A O 1
ATOM 2022 N N . LEU A 1 255 ? -12.484 -8.389 31.441 1.00 97.94 255 LEU A N 1
ATOM 2023 C CA . LEU A 1 255 ? -13.664 -9.239 31.613 1.00 97.94 255 LEU A CA 1
ATOM 2024 C C . LEU A 1 255 ? -14.549 -8.780 32.782 1.00 97.94 255 LEU A C 1
ATOM 2026 O O . LEU A 1 255 ? -15.773 -8.939 32.745 1.00 97.94 255 LEU A O 1
ATOM 2030 N N . ASN A 1 256 ? -13.964 -8.161 33.806 1.00 96.94 256 ASN A N 1
ATOM 2031 C CA . ASN A 1 256 ? -14.727 -7.494 34.857 1.00 96.94 256 ASN A CA 1
ATOM 2032 C C . ASN A 1 256 ? -15.391 -6.201 34.362 1.00 96.94 256 ASN A C 1
ATOM 2034 O O . ASN A 1 256 ? -16.576 -5.991 34.626 1.00 96.94 256 ASN A O 1
ATOM 2038 N N . ALA A 1 257 ? -14.679 -5.370 33.600 1.00 96.88 257 ALA A N 1
ATOM 2039 C CA . ALA A 1 257 ? -15.198 -4.095 33.105 1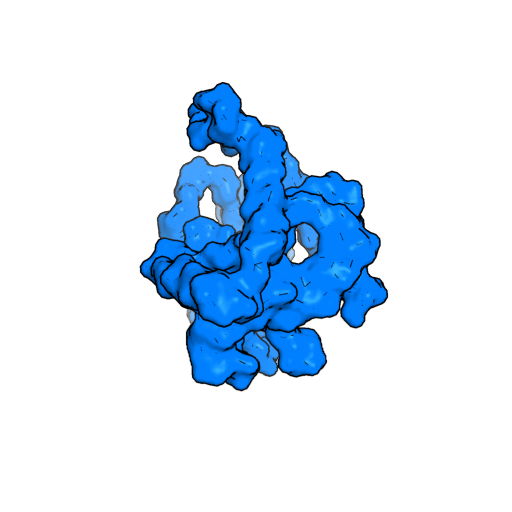.00 96.88 257 ALA A CA 1
ATOM 2040 C C . ALA A 1 257 ? -16.345 -4.251 32.092 1.00 96.88 257 ALA A C 1
ATOM 2042 O O . ALA A 1 257 ? -17.354 -3.548 32.177 1.00 96.88 257 ALA A O 1
ATOM 2043 N N . VAL A 1 258 ? -16.243 -5.212 31.167 1.00 97.88 258 VAL A N 1
ATOM 2044 C CA . VAL A 1 258 ? -17.233 -5.414 30.088 1.00 97.88 258 VAL A CA 1
ATOM 2045 C C . VAL A 1 258 ? -18.627 -5.822 30.581 1.00 97.88 258 VAL A C 1
ATOM 2047 O O . VAL A 1 258 ? -19.603 -5.662 29.849 1.00 97.88 258 VAL A O 1
ATOM 2050 N N . GLN A 1 259 ? -18.759 -6.324 31.814 1.00 96.31 259 GLN A N 1
ATOM 2051 C CA . GLN A 1 259 ? -20.057 -6.694 32.400 1.00 96.31 259 GLN A CA 1
ATOM 2052 C C . GLN A 1 259 ? -20.944 -5.478 32.697 1.00 96.31 259 GLN A C 1
ATOM 2054 O O . GLN A 1 259 ? -22.163 -5.576 32.598 1.00 96.31 259 GLN A O 1
ATOM 2059 N N . ASN A 1 260 ? -20.335 -4.337 33.037 1.00 93.88 260 ASN A N 1
ATOM 2060 C CA . ASN A 1 260 ? -21.035 -3.099 33.397 1.00 93.88 260 ASN A CA 1
ATOM 2061 C C . ASN A 1 260 ? -20.775 -1.960 32.395 1.00 93.88 260 ASN A C 1
ATOM 2063 O O . ASN A 1 260 ? -21.094 -0.804 32.671 1.00 93.88 260 ASN A O 1
ATOM 2067 N N . ALA A 1 261 ? -20.192 -2.270 31.236 1.00 97.00 261 ALA A N 1
ATOM 2068 C CA . ALA A 1 261 ? -19.905 -1.290 30.199 1.00 97.00 261 ALA A CA 1
ATOM 2069 C C . ALA A 1 261 ? -21.191 -0.716 29.574 1.00 97.00 261 ALA A C 1
ATOM 2071 O O . ALA A 1 261 ? -22.244 -1.357 29.532 1.00 97.00 261 ALA A O 1
ATOM 2072 N N . GLY A 1 262 ? -21.101 0.516 29.073 1.00 95.75 262 GLY A N 1
ATOM 2073 C CA . GLY A 1 262 ? -22.138 1.127 28.238 1.00 95.75 262 GLY A CA 1
ATOM 2074 C C . GLY A 1 262 ? -22.154 0.472 26.865 1.00 95.75 262 GLY A C 1
ATOM 2075 O O . GLY A 1 262 ? -23.187 -0.016 26.418 1.00 95.75 262 GLY A O 1
ATOM 2076 N N . TYR A 1 263 ? -20.970 0.399 26.261 1.00 97.94 263 TYR A N 1
ATOM 2077 C CA . TYR A 1 263 ? -20.682 -0.298 25.013 1.00 97.94 263 TYR A CA 1
ATOM 2078 C C . TYR A 1 263 ? -19.251 -0.832 25.056 1.00 97.94 263 TYR A C 1
ATOM 2080 O O . TYR A 1 263 ? -18.432 -0.369 25.858 1.00 97.94 263 TYR A O 1
ATOM 2088 N N . ILE A 1 264 ? -18.946 -1.776 24.170 1.00 98.50 264 ILE A N 1
ATOM 2089 C CA . ILE A 1 264 ? -17.610 -2.352 24.031 1.00 98.50 264 ILE A CA 1
ATOM 2090 C C . ILE A 1 264 ? -17.160 -2.173 22.586 1.00 98.50 264 ILE A C 1
ATOM 2092 O O . ILE A 1 264 ? -17.874 -2.566 21.669 1.00 98.50 264 ILE A O 1
ATOM 2096 N N . ILE A 1 265 ? -15.977 -1.603 22.387 1.00 98.62 265 ILE A N 1
ATOM 2097 C CA . ILE A 1 265 ? -15.299 -1.538 21.096 1.00 98.62 265 ILE A CA 1
ATOM 2098 C C . ILE A 1 265 ? -14.090 -2.466 21.143 1.00 98.62 265 ILE A C 1
ATOM 2100 O O . ILE A 1 265 ? -13.225 -2.328 22.009 1.00 98.62 265 ILE A O 1
ATOM 2104 N N . VAL A 1 266 ? -14.028 -3.396 20.195 1.00 98.69 266 VAL A N 1
ATOM 2105 C CA . VAL A 1 266 ? -12.890 -4.301 20.016 1.00 98.69 266 VAL A CA 1
ATOM 2106 C C . VAL A 1 266 ? -12.251 -3.991 18.668 1.00 98.69 266 VAL A C 1
ATOM 2108 O O . VAL A 1 266 ? -12.859 -4.230 17.625 1.00 98.69 266 VAL A O 1
ATOM 2111 N N . CYS A 1 267 ? -11.053 -3.414 18.693 1.00 98.75 267 CYS A N 1
ATOM 2112 C CA . CYS A 1 267 ? -10.287 -3.059 17.502 1.00 98.75 267 CYS A CA 1
ATOM 2113 C C . CYS A 1 267 ? -9.336 -4.204 17.148 1.00 98.75 267 CYS A C 1
ATOM 2115 O O . CYS A 1 267 ? -8.403 -4.479 17.900 1.00 98.75 267 CYS A O 1
ATOM 2117 N N . LEU A 1 268 ? -9.589 -4.866 16.027 1.00 98.62 268 LEU A N 1
ATOM 2118 C CA . LEU A 1 268 ? -8.822 -6.000 15.510 1.00 98.62 268 LEU A CA 1
ATOM 2119 C C . LEU A 1 268 ? -8.185 -5.615 14.174 1.00 98.62 268 LEU A C 1
ATOM 2121 O O . LEU A 1 268 ? -8.511 -4.556 13.633 1.00 98.62 268 LEU A O 1
ATOM 2125 N N . GLY A 1 269 ? -7.315 -6.464 13.641 1.00 97.81 269 GLY A N 1
ATOM 2126 C CA . GLY A 1 269 ? -6.720 -6.244 12.328 1.00 97.81 269 GLY A CA 1
ATOM 2127 C C . GLY A 1 269 ? -5.276 -6.699 12.232 1.00 97.81 269 GLY A C 1
ATOM 2128 O O . GLY A 1 269 ? -4.862 -7.633 12.925 1.00 97.81 269 GLY A O 1
ATOM 2129 N N . GLU A 1 270 ? -4.517 -6.006 11.391 1.00 97.75 270 GLU A N 1
ATOM 2130 C CA . GLU A 1 270 ? -3.153 -6.388 11.026 1.00 97.75 270 GLU A CA 1
ATOM 2131 C C . GLU A 1 270 ? -2.100 -5.361 11.476 1.00 97.75 270 GLU A C 1
ATOM 2133 O O . GLU A 1 270 ? -2.375 -4.192 11.784 1.00 97.75 270 GLU A O 1
ATOM 2138 N N . GLN A 1 271 ? -0.849 -5.820 11.549 1.00 96.50 271 GLN A N 1
ATOM 2139 C CA . GLN A 1 271 ? 0.297 -4.915 11.619 1.00 96.50 271 GLN A CA 1
ATOM 2140 C C . GLN A 1 271 ? 0.535 -4.278 10.250 1.00 96.50 271 GLN A C 1
ATOM 2142 O O . GLN A 1 271 ? 0.155 -4.832 9.225 1.00 96.50 271 GLN A O 1
ATOM 2147 N N . ALA A 1 272 ? 1.216 -3.133 10.224 1.00 97.25 272 ALA A N 1
ATOM 2148 C CA . ALA A 1 272 ? 1.677 -2.563 8.966 1.00 97.25 272 ALA A CA 1
ATOM 2149 C C . ALA A 1 272 ? 2.703 -3.491 8.292 1.00 97.25 272 ALA A C 1
ATOM 2151 O O . ALA A 1 272 ? 3.651 -3.954 8.933 1.00 97.25 272 ALA A O 1
ATOM 2152 N N . TYR A 1 273 ? 2.516 -3.721 6.997 1.00 97.75 273 TYR A N 1
ATOM 2153 C CA . TYR A 1 273 ? 3.435 -4.441 6.124 1.00 97.75 273 TYR A CA 1
ATOM 2154 C C . TYR A 1 273 ? 3.409 -3.825 4.726 1.00 97.75 273 TYR A C 1
ATOM 2156 O O . TYR A 1 273 ? 2.556 -2.998 4.392 1.00 97.75 273 TYR A O 1
ATOM 2164 N N . THR A 1 274 ? 4.365 -4.196 3.881 1.00 98.19 274 THR A N 1
ATOM 2165 C CA . THR A 1 274 ? 4.415 -3.748 2.484 1.00 98.19 274 THR A CA 1
ATOM 2166 C C . THR A 1 274 ? 5.024 -4.813 1.596 1.00 98.19 274 THR A C 1
ATOM 2168 O O . THR A 1 274 ? 6.065 -5.368 1.944 1.00 98.19 274 THR A O 1
ATOM 2171 N N . GLU A 1 275 ? 4.400 -5.043 0.437 1.00 96.31 275 GLU A N 1
ATOM 2172 C CA . GLU A 1 275 ? 4.847 -5.973 -0.610 1.00 96.31 275 GLU A CA 1
ATOM 2173 C C . GLU A 1 275 ? 5.045 -7.421 -0.111 1.00 96.31 275 GLU A C 1
ATOM 2175 O O . GLU A 1 275 ? 4.274 -7.916 0.703 1.00 96.31 275 GLU A O 1
ATOM 2180 N N . THR A 1 276 ? 6.064 -8.120 -0.627 1.00 96.25 276 THR A N 1
ATOM 2181 C CA . THR A 1 276 ? 6.308 -9.556 -0.413 1.00 96.25 276 THR A CA 1
ATOM 2182 C C . THR A 1 276 ? 6.400 -9.959 1.068 1.00 96.25 276 THR A C 1
ATOM 2184 O O . THR A 1 276 ? 5.854 -11.007 1.406 1.00 96.25 276 THR A O 1
ATOM 2187 N N . PRO A 1 277 ? 7.037 -9.181 1.973 1.00 97.44 277 PRO A N 1
ATOM 2188 C CA . PRO A 1 277 ? 7.018 -9.476 3.410 1.00 97.44 277 PRO A CA 1
ATOM 2189 C C . PRO A 1 277 ? 5.625 -9.594 4.041 1.00 97.44 277 PRO A C 1
ATOM 2191 O O . PRO A 1 277 ? 5.500 -10.238 5.076 1.00 97.44 277 PRO A O 1
ATOM 2194 N N . GLY A 1 278 ? 4.604 -8.973 3.442 1.00 96.75 278 GLY A N 1
ATOM 2195 C CA . GLY A 1 278 ? 3.217 -9.036 3.901 1.00 96.75 278 GLY A CA 1
ATOM 2196 C C . GLY A 1 278 ? 2.413 -10.211 3.349 1.00 96.75 278 GLY A C 1
ATOM 2197 O O . GLY A 1 278 ? 1.221 -10.301 3.618 1.00 96.75 278 GLY A O 1
ATOM 2198 N N . ASN A 1 279 ? 3.018 -11.094 2.549 1.00 97.62 279 ASN A N 1
ATOM 2199 C CA . ASN A 1 279 ? 2.309 -12.257 2.024 1.00 97.62 279 ASN A CA 1
ATOM 2200 C C . ASN A 1 279 ? 1.896 -13.201 3.163 1.00 97.62 279 ASN A C 1
ATOM 2202 O O . ASN A 1 279 ? 2.728 -13.612 3.971 1.00 97.62 279 ASN A O 1
ATOM 2206 N N . ILE A 1 280 ? 0.626 -13.597 3.151 1.00 96.19 280 ILE A N 1
ATOM 2207 C CA . ILE A 1 280 ? 0.013 -14.555 4.076 1.00 96.19 280 ILE A CA 1
ATOM 2208 C C . ILE A 1 280 ? -0.551 -15.746 3.297 1.00 96.19 280 ILE A C 1
ATOM 2210 O O . ILE A 1 280 ? -0.920 -15.622 2.126 1.00 96.19 280 ILE A O 1
ATOM 2214 N N . ASP A 1 281 ? -0.603 -16.908 3.938 1.00 96.69 281 ASP A N 1
ATOM 2215 C CA . ASP A 1 281 ? -1.183 -18.146 3.408 1.00 96.69 281 ASP A CA 1
ATOM 2216 C C . ASP A 1 281 ? -2.568 -18.467 4.002 1.00 96.69 281 ASP A C 1
ATOM 2218 O O . ASP A 1 281 ? -3.267 -19.345 3.489 1.00 96.69 281 ASP A O 1
ATOM 2222 N N . ASP A 1 282 ? -2.990 -17.716 5.022 1.00 96.81 282 ASP A N 1
ATOM 2223 C CA . ASP A 1 282 ? -4.296 -17.804 5.672 1.00 96.81 282 ASP A CA 1
ATOM 2224 C C . ASP A 1 282 ? -4.878 -16.397 5.895 1.00 96.81 282 ASP A C 1
ATOM 2226 O O . ASP A 1 282 ? -4.195 -15.501 6.380 1.00 96.81 282 ASP A O 1
ATOM 2230 N N . LEU A 1 283 ? -6.151 -16.206 5.532 1.00 97.44 283 LEU A N 1
ATOM 2231 C CA . LEU A 1 283 ? -6.892 -14.951 5.733 1.00 97.44 283 LEU A CA 1
ATOM 2232 C C . LEU A 1 283 ? -7.536 -14.858 7.127 1.00 97.44 283 LEU A C 1
ATOM 2234 O O . LEU A 1 283 ? -8.210 -13.875 7.443 1.00 97.44 283 LEU A O 1
ATOM 2238 N N . THR A 1 284 ? -7.412 -15.907 7.937 1.00 97.56 284 THR A N 1
ATOM 2239 C CA . THR A 1 284 ? -7.926 -15.947 9.302 1.00 97.56 284 THR A CA 1
ATOM 2240 C C . THR A 1 284 ? -7.111 -14.998 10.177 1.00 97.56 284 THR A C 1
ATOM 2242 O O . THR A 1 284 ? -5.886 -15.065 10.198 1.00 97.56 284 THR A O 1
ATOM 2245 N N . LEU A 1 285 ? -7.790 -14.119 10.925 1.00 97.44 285 LEU A N 1
ATOM 2246 C CA . LEU A 1 285 ? -7.128 -13.300 11.943 1.00 97.44 285 LEU A CA 1
ATOM 2247 C C . LEU A 1 285 ? -6.380 -14.189 12.937 1.00 97.44 285 LEU A C 1
ATOM 2249 O O . LEU A 1 285 ? -6.849 -15.278 13.271 1.00 97.44 285 LEU A O 1
ATOM 2253 N N . ASP A 1 286 ? -5.285 -13.665 13.483 1.00 97.12 286 ASP A N 1
ATOM 2254 C CA . ASP A 1 286 ? -4.552 -14.315 14.564 1.00 97.12 286 ASP A CA 1
ATOM 2255 C C . ASP A 1 286 ? -5.499 -14.847 15.653 1.00 97.12 286 ASP A C 1
ATOM 2257 O O . ASP A 1 286 ? -6.364 -14.131 16.170 1.00 97.12 286 ASP A O 1
ATOM 2261 N N . GLU A 1 287 ? -5.287 -16.100 16.055 1.00 97.62 287 GLU A N 1
ATOM 2262 C CA . GLU A 1 287 ? -6.142 -16.824 17.003 1.00 97.62 287 GLU A CA 1
ATOM 2263 C C . GLU A 1 287 ? -6.369 -16.042 18.312 1.00 97.62 287 GLU A C 1
ATOM 2265 O O . GLU A 1 287 ? -7.470 -16.035 18.860 1.00 97.62 287 GLU A O 1
ATOM 2270 N N . ALA A 1 288 ? -5.365 -15.302 18.791 1.00 98.12 288 ALA A N 1
ATOM 2271 C CA . ALA A 1 288 ? -5.495 -14.460 19.980 1.00 98.12 288 ALA A CA 1
ATOM 2272 C C . ALA A 1 288 ? -6.580 -13.377 19.839 1.00 98.12 288 ALA A C 1
ATOM 2274 O O . ALA A 1 288 ? -7.289 -13.081 20.800 1.00 98.12 288 ALA A O 1
ATOM 2275 N N . GLN A 1 289 ? -6.745 -12.800 18.647 1.00 98.31 289 GLN A N 1
ATOM 2276 C CA . GLN A 1 289 ? -7.783 -11.807 18.369 1.00 98.31 289 GLN A CA 1
ATOM 2277 C C . GLN A 1 289 ? -9.176 -12.444 18.372 1.00 98.31 289 GLN A C 1
ATOM 2279 O O . GLN A 1 289 ? -10.121 -11.866 18.918 1.00 98.31 289 GLN A O 1
ATOM 2284 N N . LEU A 1 290 ? -9.303 -13.658 17.828 1.00 98.06 290 LEU A N 1
ATOM 2285 C CA . LEU A 1 290 ? -10.552 -14.424 17.852 1.00 98.06 290 LEU A CA 1
ATOM 2286 C C . LEU A 1 290 ? -10.945 -14.798 19.288 1.00 98.06 290 LEU A C 1
ATOM 2288 O O . LEU A 1 290 ? -12.078 -14.551 19.714 1.00 98.06 290 LEU A O 1
ATOM 2292 N N . GLN A 1 291 ? -9.987 -15.303 20.068 1.00 98.25 291 GLN A N 1
ATOM 2293 C CA . GLN A 1 291 ? -10.186 -15.665 21.470 1.00 98.25 291 GLN A CA 1
ATOM 2294 C C . GLN A 1 291 ? -10.521 -14.454 22.347 1.00 98.25 291 GLN A C 1
ATOM 2296 O O . GLN A 1 291 ? -11.333 -14.577 23.264 1.00 98.25 291 GLN A O 1
ATOM 2301 N N . LEU A 1 292 ? -9.963 -13.270 22.056 1.00 98.56 292 LEU A N 1
ATOM 2302 C CA . LEU A 1 292 ? -10.316 -12.029 22.751 1.00 98.56 292 LEU A CA 1
ATOM 2303 C C . LEU A 1 292 ? -11.813 -11.725 22.606 1.00 98.56 292 LEU A C 1
ATOM 2305 O O . LEU A 1 292 ? -12.500 -11.478 23.600 1.00 98.56 292 LEU A O 1
ATOM 2309 N N . VAL A 1 293 ? -12.336 -11.770 21.376 1.00 98.06 293 VAL A N 1
ATOM 2310 C CA . VAL A 1 293 ? -13.762 -11.523 21.111 1.00 98.06 293 VAL A CA 1
ATOM 2311 C C . VAL A 1 293 ? -14.630 -12.584 21.779 1.00 98.06 293 VAL A C 1
ATOM 2313 O O . VAL A 1 293 ? -15.652 -12.248 22.383 1.00 98.06 293 VAL A O 1
ATOM 2316 N N . GLU A 1 294 ? -14.235 -13.855 21.704 1.00 98.12 294 GLU A N 1
ATOM 2317 C CA . GLU A 1 294 ? -14.978 -14.949 22.326 1.00 98.12 294 GLU A CA 1
ATOM 2318 C C . GLU A 1 294 ? -15.028 -14.821 23.855 1.00 98.12 294 GLU A C 1
ATOM 2320 O O . GLU A 1 294 ? -16.105 -14.947 24.446 1.00 98.12 294 GLU A O 1
ATOM 2325 N N . ALA A 1 295 ? -13.904 -14.492 24.494 1.00 98.19 295 ALA A N 1
ATOM 2326 C CA . ALA A 1 295 ? -13.833 -14.276 25.934 1.00 98.19 295 ALA A CA 1
ATOM 2327 C C . ALA A 1 295 ? -14.764 -13.138 26.384 1.00 98.19 295 ALA A C 1
ATOM 2329 O O . ALA A 1 295 ? -15.512 -13.298 27.352 1.00 98.19 295 ALA A O 1
ATOM 2330 N N . ILE A 1 296 ? -14.782 -12.015 25.653 1.00 98.31 296 ILE A N 1
ATOM 2331 C CA . ILE A 1 296 ? -15.687 -10.889 25.931 1.00 98.31 296 ILE A CA 1
ATOM 2332 C C . ILE A 1 296 ? -17.147 -11.323 25.750 1.00 98.31 296 ILE A C 1
ATOM 2334 O O . ILE A 1 296 ? -17.963 -11.127 26.654 1.00 98.31 296 ILE A O 1
ATOM 2338 N N . ARG A 1 297 ? -17.478 -11.952 24.614 1.00 97.12 297 ARG A N 1
ATOM 2339 C CA . ARG A 1 297 ? -18.839 -12.409 24.286 1.00 97.12 297 ARG A CA 1
ATOM 2340 C C . ARG A 1 297 ? -19.396 -13.368 25.336 1.00 97.12 297 ARG A C 1
ATOM 2342 O O . ARG A 1 297 ? -20.572 -13.286 25.675 1.00 97.12 297 ARG A O 1
ATOM 2349 N N . ASN A 1 298 ? -18.564 -14.254 25.877 1.00 97.38 298 ASN A N 1
ATOM 2350 C CA . ASN A 1 298 ? -18.980 -15.224 26.889 1.00 97.38 298 ASN A CA 1
ATOM 2351 C C . ASN A 1 298 ? -19.198 -14.593 28.276 1.00 97.38 298 ASN A C 1
ATOM 2353 O O . ASN A 1 298 ? -19.777 -15.233 29.156 1.00 97.38 298 ASN A O 1
ATOM 2357 N N . ARG A 1 299 ? -18.758 -13.345 28.492 1.00 97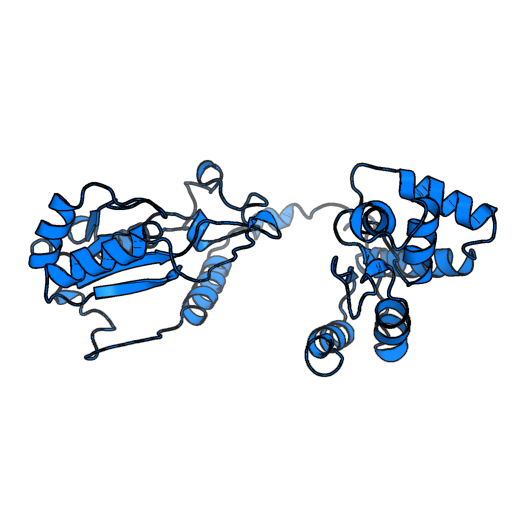.44 299 ARG A N 1
ATOM 2358 C CA . ARG A 1 299 ? -18.818 -12.675 29.798 1.00 97.44 299 ARG A CA 1
ATOM 2359 C C . ARG A 1 299 ? -19.927 -11.634 29.924 1.00 97.44 299 ARG A C 1
ATOM 2361 O O . ARG A 1 299 ? -20.283 -11.289 31.050 1.00 97.44 299 ARG A O 1
ATOM 2368 N N . THR A 1 300 ? -20.469 -11.127 28.818 1.00 96.88 300 THR A N 1
ATOM 2369 C CA . THR A 1 300 ? -21.395 -9.984 28.827 1.00 96.88 300 THR A CA 1
ATOM 2370 C C . THR A 1 300 ? -22.501 -10.098 27.777 1.00 96.88 300 THR A C 1
ATOM 2372 O O . THR A 1 300 ? -22.371 -10.807 26.787 1.00 96.88 300 THR A O 1
ATOM 2375 N N . GLN A 1 301 ? -23.599 -9.376 28.004 1.00 94.56 301 GLN A N 1
ATOM 2376 C CA . GLN A 1 301 ? -24.659 -9.135 27.013 1.00 94.56 301 GLN A CA 1
ATOM 2377 C C . GLN A 1 301 ? -24.609 -7.700 26.460 1.00 94.56 301 GLN A C 1
ATOM 2379 O O . GLN A 1 301 ? -25.454 -7.315 25.653 1.00 94.56 301 GLN A O 1
ATOM 2384 N N . VAL A 1 302 ? -23.644 -6.889 26.913 1.00 95.69 302 VAL A N 1
ATOM 2385 C CA . VAL A 1 302 ? -23.421 -5.533 26.398 1.00 95.69 302 VAL A CA 1
ATOM 2386 C C . VAL A 1 302 ? -23.056 -5.615 24.909 1.00 95.69 302 VAL A C 1
ATOM 2388 O O . VAL A 1 302 ? -22.273 -6.491 24.533 1.00 95.69 302 VAL A O 1
ATOM 2391 N N . PRO A 1 303 ? -23.586 -4.722 24.050 1.00 93.38 303 PRO A N 1
ATOM 2392 C CA . PRO A 1 303 ? -23.253 -4.732 22.633 1.00 93.38 303 PRO A CA 1
ATOM 2393 C C . PRO A 1 303 ? -21.748 -4.590 22.378 1.00 93.38 303 PRO A C 1
ATOM 2395 O O . PRO A 1 303 ? -21.091 -3.701 22.928 1.00 93.38 303 PRO A O 1
ATOM 2398 N N . ILE A 1 304 ? -21.233 -5.455 21.502 1.00 97.50 304 ILE A N 1
ATOM 2399 C CA . ILE A 1 304 ? -19.847 -5.449 21.033 1.00 97.50 304 ILE A CA 1
ATOM 2400 C C . ILE A 1 304 ? -19.820 -4.855 19.627 1.00 97.50 304 ILE A C 1
ATOM 2402 O O . ILE A 1 304 ? -20.503 -5.339 18.723 1.00 97.50 304 ILE A O 1
ATOM 2406 N N . ILE A 1 305 ? -19.013 -3.817 19.452 1.00 98.44 305 ILE A N 1
ATOM 2407 C CA . ILE A 1 305 ? -18.735 -3.169 18.180 1.00 98.44 305 ILE A CA 1
ATOM 2408 C C . ILE A 1 305 ? -17.313 -3.557 17.783 1.00 98.44 305 ILE A C 1
ATOM 2410 O O . ILE A 1 305 ? -16.346 -3.162 18.433 1.00 98.44 305 ILE A O 1
ATOM 2414 N N . THR A 1 306 ? -17.178 -4.341 16.720 1.00 98.31 306 THR A N 1
ATOM 2415 C CA . THR A 1 306 ? -15.867 -4.679 16.163 1.00 98.31 306 THR A CA 1
ATOM 2416 C C . THR A 1 306 ? -15.448 -3.613 15.161 1.00 98.31 306 THR A C 1
ATOM 2418 O O . THR A 1 306 ? -16.226 -3.253 14.278 1.00 98.31 306 THR A O 1
ATOM 2421 N N . VAL A 1 307 ? -14.215 -3.130 15.290 1.00 98.56 307 VAL A N 1
ATOM 2422 C CA . VAL A 1 307 ? -13.555 -2.280 14.294 1.00 98.56 307 VAL A CA 1
ATOM 2423 C C . VAL A 1 307 ? -12.421 -3.102 13.695 1.00 98.56 307 VAL A C 1
ATOM 2425 O O . VAL A 1 307 ? -11.512 -3.485 14.425 1.00 98.56 307 VAL A O 1
ATOM 2428 N N . LEU A 1 308 ? -12.509 -3.413 12.403 1.00 98.25 308 LEU A N 1
ATOM 2429 C CA . LEU A 1 308 ? -11.432 -4.058 11.651 1.00 98.25 308 LEU A CA 1
ATOM 2430 C C . LEU A 1 308 ? -10.573 -2.957 11.025 1.00 98.25 308 LEU A C 1
ATOM 2432 O O . LEU A 1 308 ? -11.123 -2.101 10.328 1.00 98.25 308 LEU A O 1
ATOM 2436 N N . VAL A 1 309 ? -9.280 -2.961 11.346 1.00 95.94 309 VAL A N 1
ATOM 2437 C CA . VAL A 1 309 ? -8.268 -2.011 10.863 1.00 95.94 309 VAL A CA 1
ATOM 2438 C C . VAL A 1 309 ? -7.303 -2.723 9.935 1.00 95.94 309 VAL A C 1
ATOM 2440 O O . VAL A 1 309 ? -6.699 -3.719 10.394 1.00 95.94 309 VAL A O 1
#

Secondary structure (DSSP, 8-state):
-TTTTSHHHHHHHHTT--EEEEPSSEETTEEGGG-HIIIIIIIIIIS---SEEEE-TTHHHHHHHTS---SSHHHHHHHHHHHT--B---SS--HHHHHHHHHHHTTSS-HHHHHHHHHHHHHHHHHTTTTSSSSSS--TTHHHHTT-HHHHHHHHHHHHHH------GGG-PSP-GGG--SSSPEEEESTTTT-HHHHH-TTBSBSS---STTS-TTSS---HHHHHHHHH-GGGEEEE--B-SS-B---HHHHHHTTS-SEEEEEE------SGGG--S--S--HHHHHHHHHHHHH--SPEEEEE-

pLDDT: mean 95.26, std 5.54, range [62.69, 98.81]

InterPro domains:
  IPR001764 Glycoside hydrolase, family 3, N-terminal [PF00933] (4-124)
  IPR002772 Glycoside hydrolase family 3 C-terminal domain [PF01915] (163-308)
  IPR017853 Glycoside hydrolase superfamily [SSF51445] (1-161)
  IPR036881 Glycoside hydrolase family 3 C-terminal domain superfamily [G3DSA:3.40.50.1700] (149-309)
  IPR036881 Glycoside hydrolase family 3 C-terminal domain superfamily [SSF52279] (163-308)
  IPR036962 Glycoside hydrolase, family 3, N-terminal domain superfamily [G3DSA:3.20.20.300] (1-143)
  IPR051915 Cellulose Degradation Glycosyl Hydrolase 3 [PTHR30620] (2-309)

Solvent-accessible surface area (backbone atoms only — not comparable to full-atom values): 17401 Å² total; per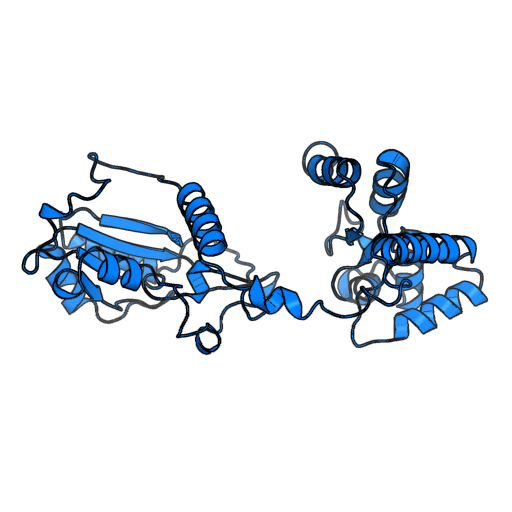-residue (Å²): 100,72,86,78,66,41,51,69,56,51,52,39,39,74,74,62,52,56,67,46,75,40,55,84,56,62,60,96,89,38,42,43,57,54,27,33,60,60,47,31,53,41,41,37,56,70,58,54,43,72,36,32,34,30,43,38,85,47,44,53,54,32,31,27,79,70,67,62,79,17,96,37,64,53,48,11,48,50,40,20,49,72,13,45,49,42,40,83,41,53,96,85,60,70,60,64,59,57,39,48,52,50,32,40,77,71,65,73,42,57,68,67,60,54,51,50,28,52,50,21,49,48,51,51,44,56,74,62,34,47,81,72,76,74,54,67,54,83,66,72,70,54,63,80,64,52,92,40,70,69,55,52,51,52,51,50,50,53,52,62,73,67,62,77,87,88,78,67,74,90,64,54,66,79,73,65,64,86,54,43,32,75,85,22,21,35,36,39,27,40,51,43,26,75,31,64,24,33,75,62,21,32,74,42,102,42,66,41,6,66,64,64,84,79,53,72,89,85,53,92,80,64,30,62,50,52,47,51,27,71,76,71,35,57,76,27,48,46,77,40,88,32,29,50,60,73,38,67,49,73,48,68,69,50,55,58,48,47,58,55,30,44,34,35,38,41,18,38,68,52,77,28,40,45,71,78,87,53,70,72,95,65,92,70,74,44,64,30,52,55,50,51,52,49,57,47,57,77,60,34,87,52,59,75,44,78,42,83,75